Protein AF-D0TV16-F1 (afdb_monomer_lite)

Structure (mmCIF, N/CA/C/O backbone):
data_AF-D0TV16-F1
#
_entry.id   AF-D0TV16-F1
#
loop_
_atom_site.group_PDB
_atom_site.id
_atom_site.type_symbol
_atom_site.label_atom_id
_atom_site.label_alt_id
_atom_site.label_comp_id
_atom_site.label_asym_id
_atom_site.label_entity_id
_atom_site.label_seq_id
_atom_site.pdbx_PDB_ins_code
_atom_site.Cartn_x
_atom_site.Cartn_y
_atom_site.Cartn_z
_atom_site.occupancy
_atom_site.B_iso_or_equiv
_atom_site.auth_seq_id
_atom_site.auth_comp_id
_atom_site.auth_asym_id
_atom_site.auth_atom_id
_atom_site.pdbx_PDB_model_num
ATOM 1 N N . MET A 1 1 ? 29.349 -8.912 -58.278 1.00 34.31 1 MET A N 1
ATOM 2 C CA . MET A 1 1 ? 28.808 -7.618 -58.735 1.00 34.31 1 MET A CA 1
ATOM 3 C C . MET A 1 1 ? 27.395 -7.495 -58.183 1.00 34.31 1 MET A C 1
ATOM 5 O O . MET A 1 1 ? 26.561 -8.315 -58.531 1.00 34.31 1 MET A O 1
ATOM 9 N N . THR A 1 2 ? 27.230 -6.538 -57.261 1.00 34.34 2 THR A N 1
ATOM 10 C CA . THR A 1 2 ? 26.012 -5.777 -56.889 1.00 34.34 2 THR A CA 1
ATOM 11 C C . THR A 1 2 ? 24.733 -6.489 -56.426 1.00 34.34 2 THR A C 1
ATOM 13 O O . THR A 1 2 ? 23.846 -6.799 -57.213 1.00 34.34 2 THR A O 1
ATOM 16 N N . ASP A 1 3 ? 24.661 -6.654 -55.103 1.00 31.16 3 ASP A N 1
ATOM 17 C CA . ASP A 1 3 ? 23.696 -6.049 -54.159 1.00 31.16 3 ASP A CA 1
ATOM 18 C C . ASP A 1 3 ? 22.623 -5.074 -54.698 1.00 31.16 3 ASP A C 1
ATOM 20 O O . ASP A 1 3 ? 22.944 -4.153 -55.451 1.00 31.16 3 ASP A O 1
ATOM 24 N N . ALA A 1 4 ? 21.396 -5.189 -54.168 1.00 33.75 4 ALA A N 1
ATOM 25 C CA . ALA A 1 4 ? 20.472 -4.068 -53.949 1.00 33.75 4 ALA A CA 1
ATOM 26 C C . ALA A 1 4 ? 19.387 -4.441 -52.916 1.00 33.75 4 ALA A C 1
ATOM 28 O O . ALA A 1 4 ? 18.310 -4.941 -53.238 1.00 33.75 4 ALA A O 1
ATOM 29 N N . SER A 1 5 ? 19.702 -4.157 -51.652 1.00 31.64 5 SER A N 1
ATOM 30 C CA . SER A 1 5 ? 18.755 -4.003 -50.546 1.00 31.64 5 SER A CA 1
ATOM 31 C C . SER A 1 5 ? 17.723 -2.904 -50.829 1.00 31.64 5 SER A C 1
ATOM 33 O O . SER A 1 5 ? 18.093 -1.795 -51.205 1.00 31.64 5 SER A O 1
ATOM 35 N N . PHE A 1 6 ? 16.451 -3.152 -50.514 1.00 28.55 6 PHE A N 1
ATOM 36 C CA . PHE A 1 6 ? 15.485 -2.090 -50.218 1.00 28.55 6 PHE A CA 1
ATOM 37 C C . PHE A 1 6 ? 15.193 -2.091 -48.714 1.00 28.55 6 PHE A C 1
ATOM 39 O O . PHE A 1 6 ? 14.284 -2.762 -48.232 1.00 28.55 6 PHE A O 1
ATOM 46 N N . MET A 1 7 ? 15.990 -1.325 -47.964 1.00 30.61 7 MET A N 1
ATOM 47 C CA . MET A 1 7 ? 15.613 -0.858 -46.632 1.00 30.61 7 MET A CA 1
ATOM 48 C C . MET A 1 7 ? 14.724 0.377 -46.785 1.00 30.61 7 MET A C 1
ATOM 50 O O . MET A 1 7 ? 15.168 1.424 -47.252 1.00 30.61 7 MET A O 1
ATOM 54 N N . VAL A 1 8 ? 13.466 0.264 -46.368 1.00 32.03 8 VAL A N 1
ATOM 55 C CA . VAL A 1 8 ? 12.580 1.417 -46.187 1.00 32.03 8 VAL A CA 1
ATOM 56 C C . VAL A 1 8 ? 12.817 1.975 -44.785 1.00 32.03 8 VAL A C 1
ATOM 58 O O . VAL A 1 8 ? 12.410 1.386 -43.789 1.00 32.03 8 VAL A O 1
ATOM 61 N N . LEU A 1 9 ? 13.500 3.117 -44.723 1.00 28.77 9 LEU A N 1
ATOM 62 C CA . LEU A 1 9 ? 13.628 3.975 -43.544 1.00 28.77 9 LEU A CA 1
ATOM 63 C C . LEU A 1 9 ? 12.322 4.752 -43.301 1.00 28.77 9 LEU A C 1
ATOM 65 O O . LEU A 1 9 ? 11.910 5.513 -44.182 1.00 28.77 9 LEU A O 1
ATOM 69 N N . PRO A 1 10 ? 11.724 4.711 -42.097 1.00 32.34 10 PRO A N 1
ATOM 70 C CA . PRO A 1 10 ? 10.779 5.737 -41.688 1.00 32.34 10 PRO A CA 1
ATOM 71 C C . PRO A 1 10 ? 11.519 6.935 -41.086 1.00 32.34 10 PRO A C 1
ATOM 73 O O . PRO A 1 10 ? 12.144 6.885 -40.028 1.00 32.34 10 PRO A O 1
ATOM 76 N N . ARG A 1 11 ? 11.408 8.033 -41.824 1.00 26.25 11 ARG A N 1
ATOM 77 C CA . ARG A 1 11 ? 11.758 9.421 -41.517 1.00 26.25 11 ARG A CA 1
ATOM 78 C C . ARG A 1 11 ? 11.384 9.818 -40.074 1.00 26.25 11 ARG A C 1
ATOM 80 O O . ARG A 1 11 ? 10.209 9.873 -39.723 1.00 26.25 11 ARG A O 1
ATOM 87 N N . LEU A 1 12 ? 12.379 10.184 -39.266 1.00 29.03 12 LEU A N 1
ATOM 88 C CA . LEU A 1 12 ? 12.192 10.818 -37.956 1.00 29.03 12 LEU A CA 1
ATOM 89 C C . LEU A 1 12 ? 11.675 12.257 -38.127 1.00 29.03 12 LEU A C 1
ATOM 91 O O . LEU A 1 12 ? 12.443 13.180 -38.402 1.00 29.03 12 LEU A O 1
ATOM 95 N N . SER A 1 13 ? 10.375 12.478 -37.931 1.00 30.97 13 SER A N 1
ATOM 96 C CA . SER A 1 13 ? 9.808 13.821 -37.775 1.00 30.97 13 SER A CA 1
ATOM 97 C C . SER A 1 13 ? 9.712 14.204 -36.295 1.00 30.97 13 SER A C 1
ATOM 99 O O . SER A 1 13 ? 8.759 13.869 -35.598 1.00 30.97 13 SER A O 1
ATOM 101 N N . ARG A 1 14 ? 10.749 14.915 -35.842 1.00 32.41 14 ARG A N 1
ATOM 102 C CA . ARG A 1 14 ? 10.714 16.126 -35.002 1.00 32.41 14 ARG A CA 1
ATOM 103 C C . ARG A 1 14 ? 9.484 16.295 -34.086 1.00 32.41 14 ARG A C 1
ATOM 105 O O . ARG A 1 14 ? 8.512 16.936 -34.467 1.00 32.41 14 ARG A O 1
ATOM 112 N N . TRP A 1 15 ? 9.625 15.899 -32.821 1.00 26.75 15 TRP A N 1
ATOM 113 C CA . TRP A 1 15 ? 8.851 16.465 -31.712 1.00 26.75 15 TRP A CA 1
ATOM 114 C C . TRP A 1 15 ? 9.775 17.312 -30.833 1.00 26.75 15 TRP A C 1
ATOM 116 O O . TRP A 1 15 ? 10.464 16.811 -29.952 1.00 26.75 15 TRP A O 1
ATOM 126 N N . ARG A 1 16 ? 9.798 18.626 -31.088 1.00 30.69 16 ARG A N 1
ATOM 127 C CA . ARG A 1 16 ? 10.180 19.612 -30.069 1.00 30.69 16 ARG A CA 1
ATOM 128 C C . ARG A 1 16 ? 8.928 19.879 -29.239 1.00 30.69 16 ARG A C 1
ATOM 130 O O . ARG A 1 16 ? 7.998 20.510 -29.731 1.00 30.69 16 ARG A O 1
ATOM 137 N N . ARG A 1 17 ? 8.918 19.442 -27.985 1.00 31.20 17 ARG A N 1
ATOM 138 C CA . ARG A 1 17 ? 8.161 20.114 -26.927 1.00 31.20 17 ARG A CA 1
ATOM 139 C C . ARG A 1 17 ? 9.117 20.306 -25.761 1.00 31.20 17 ARG A C 1
ATOM 141 O O . ARG A 1 17 ? 9.593 19.341 -25.178 1.00 31.20 17 ARG A O 1
ATOM 148 N N . SER A 1 18 ? 9.461 21.564 -25.513 1.00 29.92 18 SER A N 1
ATOM 149 C CA . SER A 1 18 ? 10.131 21.986 -24.289 1.00 29.92 18 SER A CA 1
ATOM 150 C C . SER A 1 18 ? 9.208 21.672 -23.111 1.00 29.92 18 SER A C 1
ATOM 152 O O . SER A 1 18 ? 8.040 22.053 -23.146 1.00 29.92 18 SER A O 1
ATOM 154 N N . PHE A 1 19 ? 9.718 20.988 -22.089 1.00 29.12 19 PHE A N 1
ATOM 155 C CA . PHE A 1 19 ? 9.008 20.760 -20.832 1.00 29.12 19 PHE A CA 1
ATOM 156 C C . PHE A 1 19 ? 9.550 21.722 -19.768 1.00 29.12 19 PHE A C 1
ATOM 158 O O . PHE A 1 19 ? 10.749 21.676 -19.486 1.00 29.12 19 PHE A O 1
ATOM 165 N N . PRO A 1 20 ? 8.715 22.578 -19.156 1.00 34.22 20 PRO A N 1
ATOM 166 C CA . PRO A 1 20 ? 8.990 23.103 -17.832 1.00 34.22 20 PRO A CA 1
ATOM 167 C C . PRO A 1 20 ? 8.660 22.019 -16.791 1.00 34.22 20 PRO A C 1
ATOM 169 O O . PRO A 1 20 ? 7.710 21.259 -16.947 1.00 34.22 20 PRO A O 1
ATOM 172 N N . THR A 1 21 ? 9.493 21.951 -15.756 1.00 42.78 21 THR A N 1
ATOM 173 C CA . THR A 1 21 ? 9.397 21.153 -14.521 1.00 42.78 21 THR A CA 1
ATOM 174 C C . THR A 1 21 ? 8.017 20.578 -14.161 1.00 42.78 21 THR A C 1
ATOM 176 O O . THR A 1 21 ? 7.072 21.334 -13.947 1.00 42.78 21 THR A O 1
ATOM 179 N N . GLY A 1 22 ? 7.948 19.259 -13.934 1.00 32.41 22 GLY A N 1
ATOM 180 C CA . GLY A 1 22 ? 6.876 18.631 -13.153 1.00 32.41 22 GLY A CA 1
ATOM 181 C C . GLY A 1 22 ? 6.291 17.352 -13.758 1.00 32.41 22 GLY A C 1
ATOM 182 O O . GLY A 1 22 ? 5.790 17.370 -14.873 1.00 32.41 22 GLY A O 1
ATOM 183 N N . TRP A 1 23 ? 6.308 16.275 -12.963 1.00 29.77 23 TRP A N 1
ATOM 184 C CA . TRP A 1 23 ? 5.442 15.088 -13.054 1.00 29.77 23 TRP A CA 1
ATOM 185 C C . TRP A 1 23 ? 5.451 14.332 -14.396 1.00 29.77 23 TRP A C 1
ATOM 187 O O . TRP A 1 23 ? 4.649 14.581 -15.293 1.00 29.77 23 TRP A O 1
ATOM 197 N N . PHE A 1 24 ? 6.313 13.317 -14.505 1.00 25.97 24 PHE A N 1
ATOM 198 C CA . PHE A 1 24 ? 6.232 12.348 -15.599 1.00 25.97 24 PHE A CA 1
ATOM 199 C C . PHE A 1 24 ? 5.093 11.349 -15.352 1.00 25.97 24 PHE A C 1
ATOM 201 O O . PHE A 1 24 ? 5.202 10.443 -14.529 1.00 25.97 24 PHE A O 1
ATOM 208 N N . PHE A 1 25 ? 4.002 11.511 -16.100 1.00 26.77 25 PHE A N 1
ATOM 209 C CA . PHE A 1 25 ? 2.975 10.491 -16.290 1.00 26.77 25 PHE A CA 1
ATOM 210 C C . PHE A 1 25 ? 3.444 9.477 -17.342 1.00 26.77 25 PHE A C 1
ATOM 212 O O . PHE A 1 25 ? 3.656 9.838 -18.500 1.00 26.77 25 PHE A O 1
ATOM 219 N N . PHE A 1 26 ? 3.518 8.194 -16.987 1.00 26.67 26 PHE A N 1
ATOM 220 C CA . PHE A 1 26 ? 3.417 7.122 -17.978 1.00 26.67 26 PHE A CA 1
ATOM 221 C C . PHE A 1 26 ? 1.933 6.909 -18.294 1.00 26.67 26 PHE A C 1
ATOM 223 O O . PHE A 1 26 ? 1.209 6.283 -17.525 1.00 26.67 26 PHE A O 1
ATOM 230 N N . SER A 1 27 ? 1.467 7.439 -19.427 1.00 26.39 27 SER A N 1
ATOM 231 C CA . SER A 1 27 ? 0.199 7.017 -20.026 1.00 26.39 27 SER A CA 1
ATOM 232 C C . SER A 1 27 ? 0.514 6.066 -21.178 1.00 26.39 27 SER A C 1
ATOM 234 O O . SER A 1 27 ? 0.856 6.494 -22.279 1.00 26.39 27 SER A O 1
ATOM 236 N N . MET A 1 28 ? 0.451 4.761 -20.912 1.00 24.98 28 MET A N 1
ATOM 237 C CA . MET A 1 28 ? 0.385 3.748 -21.964 1.00 24.98 28 MET A CA 1
ATOM 238 C C . MET A 1 28 ? -1.090 3.572 -22.327 1.00 24.98 28 MET A C 1
ATOM 240 O O . MET A 1 28 ? -1.881 3.058 -21.539 1.00 24.98 28 MET A O 1
ATOM 244 N N . SER A 1 29 ? -1.474 4.045 -23.511 1.00 29.42 29 SER A N 1
ATOM 245 C CA . SER A 1 29 ? -2.805 3.808 -24.063 1.00 29.42 29 SER A CA 1
ATOM 246 C C . SER A 1 29 ? -2.867 2.369 -24.582 1.00 29.42 29 SER A C 1
ATOM 248 O O . SER A 1 29 ? -2.277 2.054 -25.612 1.00 29.42 29 SER A O 1
ATOM 250 N N . ALA A 1 30 ? -3.566 1.492 -23.863 1.00 29.02 30 ALA A N 1
ATOM 251 C CA . ALA A 1 30 ? -3.927 0.159 -24.332 1.00 29.02 30 ALA A CA 1
ATOM 252 C C . ALA A 1 30 ? -5.427 -0.053 -24.094 1.00 29.02 30 ALA A C 1
ATOM 254 O O . ALA A 1 30 ? -5.891 -0.135 -22.958 1.00 29.02 30 ALA A O 1
ATOM 255 N N . ARG A 1 31 ? -6.198 -0.097 -25.186 1.00 27.89 31 ARG A N 1
ATOM 256 C CA . ARG A 1 31 ? -7.609 -0.503 -25.167 1.00 27.89 31 ARG A CA 1
ATOM 257 C C . ARG A 1 31 ? -7.670 -1.974 -24.754 1.00 27.89 31 ARG A C 1
ATOM 259 O O . ARG A 1 31 ? -7.061 -2.798 -25.426 1.00 27.89 31 ARG A O 1
ATOM 266 N N . GLY A 1 32 ? -8.421 -2.280 -23.696 1.00 31.34 32 GLY A N 1
ATOM 267 C CA . GLY A 1 32 ? -8.822 -3.655 -23.370 1.00 31.34 32 GLY A CA 1
ATOM 268 C C . GLY A 1 32 ? -8.334 -4.240 -22.041 1.00 31.34 32 GLY A C 1
ATOM 269 O O . GLY A 1 32 ? -8.146 -5.448 -21.983 1.00 31.34 32 GLY A O 1
ATOM 270 N N . TYR A 1 33 ? -8.151 -3.445 -20.980 1.00 33.28 33 TYR A N 1
ATOM 271 C CA . TYR A 1 33 ? -7.817 -3.981 -19.653 1.00 33.28 33 TYR A CA 1
ATOM 272 C C . TYR A 1 33 ? -8.972 -3.846 -18.657 1.00 33.28 33 TYR A C 1
ATOM 274 O O . TYR A 1 33 ? -9.505 -2.758 -18.445 1.00 33.28 33 TYR A O 1
ATOM 282 N N . SER A 1 34 ? -9.314 -4.978 -18.032 1.00 35.47 34 SER A N 1
ATOM 283 C CA . SER A 1 34 ? -10.072 -5.038 -16.784 1.00 35.47 34 SER A CA 1
ATOM 284 C C . SER A 1 34 ? -9.348 -4.194 -15.732 1.00 35.47 34 SER A C 1
ATOM 286 O O . SER A 1 34 ? -8.135 -4.304 -15.545 1.00 35.47 34 SER A O 1
ATOM 288 N N . SER A 1 35 ? -10.086 -3.280 -15.120 1.00 32.44 35 SER A N 1
ATOM 289 C CA . SER A 1 35 ? -9.608 -2.150 -14.331 1.00 32.44 35 SER A CA 1
ATOM 290 C C . SER A 1 35 ? -9.061 -2.551 -12.955 1.00 32.44 35 SER A C 1
ATOM 292 O O . SER A 1 35 ? -9.680 -2.257 -11.942 1.00 32.44 35 SER A O 1
ATOM 294 N N . ASP A 1 36 ? -7.873 -3.154 -12.910 1.00 41.66 36 ASP A N 1
ATOM 295 C CA . ASP A 1 36 ? -7.121 -3.424 -11.672 1.00 41.66 36 ASP A CA 1
ATOM 296 C C . ASP A 1 36 ? -5.866 -2.528 -11.585 1.00 41.66 36 ASP A C 1
ATOM 298 O O . ASP A 1 36 ? -4.736 -2.966 -11.344 1.00 41.66 36 ASP A O 1
ATOM 302 N N . HIS A 1 37 ? -6.069 -1.223 -11.791 1.00 36.59 37 HIS A N 1
ATOM 303 C CA . HIS A 1 37 ? -5.067 -0.195 -11.504 1.00 36.59 37 HIS A CA 1
ATOM 304 C C . HIS A 1 37 ? -4.697 -0.188 -10.001 1.00 36.59 37 HIS A C 1
ATOM 306 O O . HIS A 1 37 ? -5.492 -0.626 -9.172 1.00 36.59 37 HIS A O 1
ATOM 312 N N . PRO A 1 38 ? -3.549 0.391 -9.593 1.00 36.84 38 PRO A N 1
ATOM 313 C CA . PRO A 1 38 ? -3.301 0.761 -8.188 1.00 36.84 38 PRO A CA 1
ATOM 314 C C . PRO A 1 38 ? -4.430 1.642 -7.619 1.00 36.84 38 PRO A C 1
ATOM 316 O O . PRO A 1 38 ? -4.753 1.592 -6.436 1.00 36.84 38 PRO A O 1
ATOM 319 N N . TRP A 1 39 ? -5.097 2.381 -8.510 1.00 37.97 39 TRP A N 1
ATOM 320 C CA . TRP A 1 39 ? -6.325 3.122 -8.252 1.00 37.97 39 TRP A CA 1
ATOM 321 C C . TRP A 1 39 ? -7.550 2.253 -7.944 1.00 37.97 39 TRP A C 1
ATOM 323 O O . TRP A 1 39 ? -8.517 2.805 -7.462 1.00 37.97 39 TRP A O 1
ATOM 333 N N . GLY A 1 40 ? -7.543 0.936 -8.165 1.00 38.28 40 GLY A N 1
ATOM 334 C CA . GLY A 1 40 ? -8.652 0.039 -7.802 1.00 38.28 40 GLY A CA 1
ATOM 335 C C . GLY A 1 40 ? -8.879 -0.056 -6.289 1.00 38.28 40 GLY A C 1
ATOM 336 O O . GLY A 1 40 ? -10.007 -0.227 -5.834 1.00 38.28 40 GLY A O 1
ATOM 337 N N . ILE A 1 41 ? -7.811 0.130 -5.503 1.00 41.34 41 ILE A N 1
ATOM 338 C CA . ILE A 1 41 ? -7.913 0.326 -4.053 1.00 41.34 41 ILE A CA 1
ATOM 339 C C . ILE A 1 41 ? -8.575 1.693 -3.806 1.00 41.34 41 ILE A C 1
ATOM 341 O O . ILE A 1 41 ? -9.610 1.772 -3.157 1.00 41.34 41 ILE A O 1
ATOM 345 N N . SER A 1 42 ? -8.064 2.761 -4.428 1.00 35.12 42 SER A N 1
ATOM 346 C CA . SER A 1 42 ? -8.595 4.130 -4.302 1.00 35.12 42 SER A CA 1
ATOM 347 C C . SER A 1 42 ? -10.070 4.292 -4.729 1.00 35.12 42 SER A C 1
ATOM 349 O O . SER A 1 42 ? -10.831 4.952 -4.024 1.00 35.12 42 SER A O 1
ATOM 351 N N . THR A 1 43 ? -10.520 3.660 -5.818 1.00 34.25 43 THR A N 1
ATOM 352 C CA . THR A 1 43 ? -11.898 3.773 -6.324 1.00 34.25 43 THR A CA 1
ATOM 353 C C . THR A 1 43 ? -12.904 3.006 -5.473 1.00 34.25 43 THR A C 1
ATOM 355 O O . THR A 1 43 ? -14.042 3.456 -5.343 1.00 34.25 43 THR A O 1
ATOM 358 N N . ARG A 1 44 ? -12.503 1.899 -4.828 1.00 35.34 44 ARG A N 1
ATOM 359 C CA . ARG A 1 44 ? -13.358 1.205 -3.851 1.00 35.34 44 ARG A CA 1
ATOM 360 C C . ARG A 1 44 ? -13.580 2.056 -2.597 1.00 35.34 44 ARG A C 1
ATOM 362 O O . ARG A 1 44 ? -14.702 2.122 -2.100 1.00 35.34 44 ARG A O 1
ATOM 369 N N . TRP A 1 45 ? -12.552 2.769 -2.141 1.00 35.47 45 TRP A N 1
ATOM 370 C CA . TRP A 1 45 ? -12.652 3.653 -0.976 1.00 35.47 45 TRP A CA 1
ATOM 371 C C . TRP A 1 45 ? -13.374 4.979 -1.276 1.00 35.47 45 TRP A C 1
ATOM 373 O O . TRP A 1 45 ? -14.078 5.480 -0.407 1.00 35.47 45 TRP A O 1
ATOM 383 N N . GLN A 1 46 ? -13.343 5.506 -2.509 1.00 33.00 46 GLN A N 1
ATOM 384 C CA . GLN A 1 46 ? -14.186 6.661 -2.883 1.00 33.00 46 GLN A CA 1
ATOM 385 C C . GLN A 1 46 ? -15.698 6.368 -2.793 1.00 33.00 46 GLN A C 1
ATOM 387 O O . GLN A 1 46 ? -16.484 7.270 -2.489 1.00 33.00 46 GLN A O 1
ATOM 392 N N . LEU A 1 47 ? -16.116 5.116 -3.017 1.00 30.98 47 LEU A N 1
ATOM 393 C CA . LEU A 1 47 ? -17.525 4.717 -2.925 1.00 30.98 47 LEU A CA 1
ATOM 394 C C . LEU A 1 47 ? -17.996 4.509 -1.477 1.00 30.98 47 LEU A C 1
ATOM 396 O O . LEU A 1 47 ? -19.162 4.762 -1.187 1.00 30.98 47 LEU A O 1
ATOM 400 N N . SER A 1 48 ? -17.105 4.125 -0.555 1.00 34.38 48 SER A N 1
ATOM 401 C CA . SER A 1 48 ? -17.462 3.938 0.861 1.00 34.38 48 SER A CA 1
ATOM 402 C C . SER A 1 48 ? -17.551 5.252 1.649 1.00 34.38 48 SER A C 1
ATOM 404 O O . SER A 1 48 ? -18.264 5.317 2.646 1.00 34.38 48 SER A O 1
ATOM 406 N N . VAL A 1 49 ? -16.863 6.311 1.208 1.00 33.50 49 VAL A N 1
ATOM 407 C CA . VAL A 1 49 ? -16.807 7.607 1.920 1.00 33.50 49 VAL A CA 1
ATOM 408 C C . VAL A 1 49 ? -17.906 8.581 1.451 1.00 33.50 49 VAL A C 1
ATOM 410 O O . VAL A 1 49 ? -18.105 9.638 2.043 1.00 33.50 49 VAL A O 1
ATOM 413 N N . SER A 1 50 ? -18.686 8.226 0.422 1.00 28.78 50 SER A N 1
ATOM 414 C CA . SER A 1 50 ? -19.735 9.106 -0.127 1.00 28.78 50 SER A CA 1
ATOM 415 C C . SER A 1 50 ? -21.091 9.031 0.594 1.00 28.78 50 SER A C 1
ATOM 417 O O . SER A 1 50 ? -22.054 9.638 0.129 1.00 28.78 50 SER A O 1
ATOM 419 N N . SER A 1 51 ? -21.204 8.340 1.733 1.00 36.88 51 SER A N 1
ATOM 420 C CA . SER A 1 51 ? -22.463 8.283 2.486 1.00 36.88 51 SER A CA 1
ATOM 421 C C . SER A 1 51 ? -22.345 8.933 3.867 1.00 36.88 51 SER A C 1
ATOM 423 O O . SER A 1 51 ? -21.631 8.459 4.744 1.00 36.88 51 SER A O 1
ATOM 425 N N . THR A 1 52 ? -23.131 10.001 4.041 1.00 34.00 52 THR A N 1
ATOM 426 C CA . THR A 1 52 ? -23.450 10.770 5.262 1.00 34.00 52 THR A CA 1
ATOM 427 C C . THR A 1 52 ? -22.458 11.848 5.724 1.00 34.00 52 THR A C 1
ATOM 429 O O . THR A 1 52 ? -21.668 11.715 6.660 1.00 34.00 52 THR A O 1
ATOM 432 N N . PHE A 1 53 ? -22.634 13.029 5.123 1.00 33.03 53 PHE A N 1
ATOM 433 C CA . PHE A 1 53 ? -22.390 14.303 5.789 1.00 33.03 53 PHE A CA 1
ATOM 434 C C . PHE A 1 53 ? -23.431 14.476 6.908 1.00 33.03 53 PHE A C 1
ATOM 436 O O . PHE A 1 53 ? -24.632 14.543 6.656 1.00 33.03 53 PHE A O 1
ATOM 443 N N . SER A 1 54 ? -22.983 14.519 8.157 1.00 34.78 54 SER A N 1
ATOM 444 C CA . SER A 1 54 ? -23.755 15.031 9.289 1.00 34.78 54 SER A CA 1
ATOM 445 C C . SER A 1 54 ? -22.773 15.603 10.299 1.00 34.78 54 SER A C 1
ATOM 447 O O . SER A 1 54 ? -21.864 14.916 10.770 1.00 34.78 54 SER A O 1
ATOM 449 N N . ILE A 1 55 ? -22.934 16.902 10.544 1.00 46.19 55 ILE A N 1
ATOM 450 C CA . ILE A 1 55 ? -22.257 17.664 11.584 1.00 46.19 55 ILE A CA 1
ATOM 451 C C . ILE A 1 55 ? -23.032 17.403 12.874 1.00 46.19 55 ILE A C 1
ATOM 453 O O . ILE A 1 55 ? -24.180 17.816 13.008 1.00 46.19 55 ILE A O 1
ATOM 457 N N . SER A 1 56 ? -22.399 16.724 13.821 1.00 38.38 56 SER A N 1
ATOM 458 C CA . SER A 1 56 ? -22.761 16.779 15.232 1.00 38.38 56 SER A CA 1
ATOM 459 C C . SER A 1 56 ? -21.457 16.698 16.009 1.00 38.38 56 SER A C 1
ATOM 461 O O . SER A 1 56 ? -20.768 15.681 15.987 1.00 38.38 56 SER A O 1
ATOM 463 N N . GLY A 1 57 ? -21.060 17.829 16.588 1.00 45.47 57 GLY A N 1
ATOM 464 C CA . GLY A 1 57 ? -19.966 17.867 17.541 1.00 45.47 57 GLY A CA 1
ATOM 465 C C . GLY A 1 57 ? -20.428 17.270 18.864 1.00 45.47 57 GLY A C 1
ATOM 466 O O . GLY A 1 57 ? -21.477 17.661 19.369 1.00 45.47 57 GLY A O 1
ATOM 467 N N . ASN A 1 58 ? -19.651 16.332 19.404 1.00 40.59 58 ASN A N 1
ATOM 468 C CA . ASN A 1 58 ? -19.125 16.396 20.769 1.00 40.59 58 ASN A CA 1
ATOM 469 C C . ASN A 1 58 ? -18.239 15.179 21.097 1.00 40.59 58 ASN A C 1
ATOM 471 O O . ASN A 1 58 ? -18.542 14.051 20.730 1.00 40.59 58 ASN A O 1
ATOM 475 N N . SER A 1 59 ? -17.166 15.489 21.834 1.00 40.09 59 SER A N 1
ATOM 476 C CA . SER A 1 59 ? -16.187 14.645 22.540 1.00 40.09 59 SER A CA 1
ATOM 477 C C . SER A 1 59 ? -15.255 13.745 21.718 1.00 40.09 59 SER A C 1
ATOM 479 O O . SER A 1 59 ? -15.444 12.536 21.627 1.00 40.09 59 SER A O 1
ATOM 481 N N . MET A 1 60 ? -14.147 14.320 21.253 1.00 45.66 60 MET A N 1
ATOM 482 C CA . MET A 1 60 ? -12.921 13.572 20.965 1.00 45.66 60 MET A CA 1
ATOM 483 C C . MET A 1 60 ? -11.831 14.083 21.920 1.00 45.66 60 MET A C 1
ATOM 485 O O . MET A 1 60 ? -10.943 14.825 21.527 1.00 45.66 60 MET A O 1
ATOM 489 N N . GLU A 1 61 ? -11.966 13.769 23.213 1.00 46.06 61 GLU A N 1
ATOM 490 C CA . GLU A 1 61 ? -11.001 14.147 24.267 1.00 46.06 61 GLU A CA 1
ATOM 491 C C . GLU A 1 61 ? -10.601 12.952 25.154 1.00 46.06 61 GLU A C 1
ATOM 493 O O . GLU A 1 61 ? -10.395 13.068 26.359 1.00 46.06 61 GLU A O 1
ATOM 498 N N . GLN A 1 62 ? -10.440 11.779 24.546 1.00 44.81 62 GLN A N 1
ATOM 499 C CA . GLN A 1 62 ? -9.485 10.790 25.039 1.00 44.81 62 GLN A CA 1
ATOM 500 C C . GLN A 1 62 ? -8.578 10.446 23.864 1.00 44.81 62 GLN A C 1
ATOM 502 O O . GLN A 1 62 ? -9.008 9.787 22.921 1.00 44.81 62 GLN A O 1
ATOM 507 N N . GLY A 1 63 ? -7.354 10.983 23.885 1.00 55.25 63 GLY A N 1
ATOM 508 C CA . GLY A 1 63 ? -6.318 10.651 22.912 1.00 55.25 63 GLY A CA 1
ATOM 509 C C . GLY A 1 63 ? -6.134 9.142 22.911 1.00 55.25 63 GLY A C 1
ATOM 510 O O . GLY A 1 63 ? -5.751 8.549 23.922 1.00 55.25 63 GLY A O 1
ATOM 511 N N . ASN A 1 64 ? -6.524 8.517 21.810 1.00 78.06 64 ASN A N 1
ATOM 512 C CA . ASN A 1 64 ? -6.496 7.080 21.683 1.00 78.06 64 ASN A CA 1
ATOM 513 C C . ASN A 1 64 ? -5.069 6.681 21.329 1.00 78.06 64 ASN A C 1
ATOM 515 O O . ASN A 1 64 ? -4.727 6.562 20.156 1.00 78.06 64 ASN A O 1
ATOM 519 N N . TRP A 1 65 ? -4.237 6.557 22.363 1.00 86.69 65 TRP A N 1
ATOM 520 C CA . TRP A 1 65 ? -2.796 6.354 22.238 1.00 86.69 65 TRP A CA 1
ATOM 521 C C . TRP A 1 65 ? -2.441 5.192 21.295 1.00 86.69 65 TRP A C 1
ATOM 523 O O . TRP A 1 65 ? -1.427 5.272 20.614 1.00 86.69 65 TRP A O 1
ATOM 533 N N . ASN A 1 66 ? -3.284 4.156 21.178 1.00 90.06 66 ASN A N 1
ATOM 534 C CA . ASN A 1 66 ? -3.081 3.060 20.228 1.00 90.06 66 ASN A CA 1
ATOM 535 C C . ASN A 1 66 ? -3.109 3.544 18.776 1.00 90.06 66 ASN A C 1
ATOM 537 O O . ASN A 1 66 ? -2.333 3.078 17.948 1.00 90.06 66 ASN A O 1
ATOM 541 N N . VAL A 1 67 ? -4.046 4.438 18.449 1.00 91.62 67 VAL A N 1
ATOM 542 C CA . VAL A 1 67 ? -4.178 5.002 17.103 1.00 91.62 67 VAL A CA 1
ATOM 543 C C . VAL A 1 67 ? -2.983 5.899 16.824 1.00 91.62 67 VAL A C 1
ATOM 545 O O . VAL A 1 67 ? -2.395 5.785 15.755 1.00 91.62 67 VAL A O 1
ATOM 548 N N . ASP A 1 68 ? -2.576 6.719 17.793 1.00 92.06 68 ASP A N 1
ATOM 549 C CA . ASP A 1 68 ? -1.388 7.567 17.660 1.00 92.06 68 ASP A CA 1
ATOM 550 C C . ASP A 1 68 ? -0.112 6.729 17.462 1.00 92.06 68 ASP A C 1
ATOM 552 O O . ASP A 1 68 ? 0.690 7.022 16.575 1.00 92.06 68 ASP A O 1
ATOM 556 N N . GLU A 1 69 ? 0.045 5.640 18.219 1.00 93.12 69 GLU A N 1
ATOM 557 C CA . GLU A 1 69 ? 1.158 4.694 18.090 1.00 93.12 69 GLU A CA 1
ATOM 558 C C . GLU A 1 69 ? 1.133 3.993 16.724 1.00 93.12 69 GLU A C 1
ATOM 560 O O . GLU A 1 69 ? 2.133 3.968 16.006 1.00 93.12 69 GLU A O 1
ATOM 565 N N . MET A 1 70 ? -0.023 3.475 16.300 1.00 95.31 70 MET A N 1
ATOM 566 C CA . MET A 1 70 ? -0.180 2.851 14.984 1.00 95.31 70 MET A CA 1
ATOM 567 C C . MET A 1 70 ? 0.176 3.833 13.859 1.00 95.31 70 MET A C 1
ATOM 569 O O . MET A 1 70 ? 0.893 3.475 12.921 1.00 95.31 70 MET A O 1
ATOM 573 N N . LEU A 1 71 ? -0.302 5.077 13.954 1.00 95.75 71 LEU A N 1
ATOM 574 C CA . LEU A 1 71 ? -0.005 6.136 12.996 1.00 95.75 71 LEU A CA 1
ATOM 575 C C . LEU A 1 71 ? 1.483 6.489 12.983 1.00 95.75 71 LEU A C 1
ATOM 577 O O . LEU A 1 71 ? 2.042 6.675 11.903 1.00 95.75 71 LEU A O 1
ATOM 581 N N . HIS A 1 72 ? 2.145 6.507 14.142 1.00 95.62 72 HIS A N 1
ATOM 582 C CA . HIS A 1 72 ? 3.590 6.700 14.230 1.00 95.62 72 HIS A CA 1
ATOM 583 C C . HIS A 1 72 ? 4.357 5.621 13.450 1.00 95.62 72 HIS A C 1
ATOM 585 O O . HIS A 1 72 ? 5.212 5.940 12.616 1.00 95.62 72 HIS A O 1
ATOM 591 N N . TRP A 1 73 ? 4.017 4.344 13.650 1.00 97.19 73 TRP A N 1
ATOM 592 C CA . TRP A 1 73 ? 4.629 3.236 12.910 1.00 97.19 73 TRP A CA 1
ATOM 593 C C . TRP A 1 73 ? 4.328 3.289 11.410 1.00 97.19 73 TRP A C 1
ATOM 595 O O . TRP A 1 73 ? 5.218 3.051 10.585 1.00 97.19 73 TRP A O 1
ATOM 605 N N . LEU A 1 74 ? 3.097 3.641 11.040 1.00 97.75 74 LEU A N 1
ATOM 606 C CA . LEU A 1 74 ? 2.700 3.830 9.648 1.00 97.75 74 LEU A CA 1
ATOM 607 C C . LEU A 1 74 ? 3.517 4.948 8.983 1.00 97.75 74 LEU A C 1
ATOM 609 O O . LEU A 1 74 ? 4.062 4.752 7.894 1.00 97.75 74 LEU A O 1
ATOM 613 N N . ASP A 1 75 ? 3.681 6.082 9.662 1.00 98.00 75 ASP A N 1
ATOM 614 C CA . ASP A 1 75 ? 4.483 7.207 9.186 1.00 98.00 75 ASP A CA 1
ATOM 615 C C . ASP A 1 75 ? 5.967 6.821 9.064 1.00 98.00 75 ASP A C 1
ATOM 617 O O . ASP A 1 75 ? 6.627 7.185 8.086 1.00 98.00 75 ASP A O 1
ATOM 621 N N . MET A 1 76 ? 6.508 6.013 9.983 1.00 98.00 76 MET A N 1
ATOM 622 C CA . MET A 1 76 ? 7.862 5.460 9.848 1.00 98.00 76 MET A CA 1
ATOM 623 C C . MET A 1 76 ? 8.025 4.600 8.588 1.00 98.00 76 MET A C 1
ATOM 625 O O . MET A 1 76 ? 9.028 4.738 7.875 1.00 98.00 76 MET A O 1
ATOM 629 N N . LYS A 1 77 ? 7.051 3.733 8.284 1.00 97.75 77 LYS A N 1
ATOM 630 C CA . LYS A 1 77 ? 7.065 2.892 7.076 1.00 97.75 77 LYS A CA 1
ATOM 631 C C . LYS A 1 77 ? 6.979 3.750 5.809 1.00 97.75 77 LYS A C 1
ATOM 633 O O . LYS A 1 77 ? 7.798 3.570 4.908 1.00 97.75 77 LYS A O 1
ATOM 638 N N . ILE A 1 78 ? 6.088 4.747 5.771 1.00 98.12 78 ILE A N 1
ATOM 639 C CA . ILE A 1 78 ? 5.989 5.711 4.658 1.00 98.12 78 ILE A CA 1
ATOM 640 C C . ILE A 1 78 ? 7.324 6.428 4.442 1.00 98.12 78 ILE A C 1
ATOM 642 O O . ILE A 1 78 ? 7.840 6.463 3.325 1.00 98.12 78 ILE A O 1
ATOM 646 N N . ASN A 1 79 ? 7.913 6.965 5.510 1.00 98.19 79 ASN A N 1
ATOM 647 C CA . ASN A 1 79 ? 9.161 7.720 5.437 1.00 98.19 79 ASN A CA 1
ATOM 648 C C . ASN A 1 79 ? 10.337 6.866 4.949 1.00 98.19 79 ASN A C 1
ATOM 650 O O . ASN A 1 79 ? 11.190 7.358 4.200 1.00 98.19 79 ASN A O 1
ATOM 654 N N . ARG A 1 80 ? 10.383 5.588 5.344 1.00 97.75 80 ARG A N 1
ATOM 655 C CA . ARG A 1 80 ? 11.378 4.628 4.857 1.00 97.75 80 ARG A CA 1
ATOM 656 C C . ARG A 1 80 ? 11.256 4.424 3.349 1.00 97.75 80 ARG A C 1
ATOM 658 O O . ARG A 1 80 ? 12.263 4.552 2.651 1.00 97.75 80 ARG A O 1
ATOM 665 N N . GLU A 1 81 ? 10.053 4.139 2.855 1.00 98.12 81 GLU A N 1
ATOM 666 C CA . GLU A 1 81 ? 9.836 3.898 1.426 1.00 98.12 81 GLU A CA 1
ATOM 667 C C . GLU A 1 81 ? 10.050 5.166 0.597 1.00 98.12 81 GLU A C 1
ATOM 669 O O . GLU A 1 81 ? 10.718 5.122 -0.432 1.00 98.12 81 GLU A O 1
ATOM 674 N N . ASP A 1 82 ? 9.599 6.327 1.076 1.00 97.88 82 ASP A N 1
ATOM 675 C CA . ASP A 1 82 ? 9.814 7.607 0.398 1.00 97.88 82 ASP A CA 1
ATOM 676 C C . ASP A 1 82 ? 11.296 7.989 0.327 1.00 97.88 82 ASP A C 1
ATOM 678 O O . ASP A 1 82 ? 11.746 8.557 -0.673 1.00 97.88 82 ASP A O 1
ATOM 682 N N . ARG A 1 83 ? 12.086 7.664 1.359 1.00 98.06 83 ARG A N 1
ATOM 683 C CA . ARG A 1 83 ? 13.545 7.816 1.301 1.00 98.06 83 ARG A CA 1
ATOM 684 C C . ARG A 1 83 ? 14.145 6.904 0.233 1.00 98.06 83 ARG A C 1
ATOM 686 O O . ARG A 1 83 ? 14.914 7.396 -0.591 1.00 98.06 83 ARG A O 1
ATOM 693 N N . ASN A 1 84 ? 13.756 5.629 0.207 1.00 96.88 84 ASN A N 1
ATOM 694 C CA . ASN A 1 84 ? 14.254 4.676 -0.785 1.00 96.88 84 ASN A CA 1
ATOM 695 C C . ASN A 1 84 ? 13.896 5.117 -2.216 1.00 96.88 84 ASN A C 1
ATOM 697 O O . ASN A 1 84 ? 14.758 5.136 -3.090 1.00 96.88 84 ASN A O 1
ATOM 701 N N . ILE A 1 85 ? 12.660 5.582 -2.435 1.00 97.44 85 ILE A N 1
ATOM 702 C CA . ILE A 1 85 ? 12.207 6.146 -3.715 1.00 97.44 85 ILE A CA 1
ATOM 703 C C . ILE A 1 85 ? 13.095 7.316 -4.138 1.00 97.44 85 ILE A C 1
ATOM 705 O O . ILE A 1 85 ? 13.554 7.344 -5.279 1.00 97.44 85 ILE A O 1
ATOM 709 N N . ARG A 1 86 ? 13.362 8.283 -3.248 1.00 97.38 86 ARG A N 1
ATOM 710 C CA . ARG A 1 86 ? 14.206 9.447 -3.575 1.00 97.38 86 ARG A CA 1
ATOM 711 C C . ARG A 1 86 ? 15.632 9.038 -3.939 1.00 97.38 86 ARG A C 1
ATOM 713 O O . ARG A 1 86 ? 16.165 9.510 -4.942 1.00 97.38 86 ARG A O 1
ATOM 720 N N . GLU A 1 87 ? 16.241 8.164 -3.144 1.00 95.69 87 GLU A N 1
ATOM 721 C CA . GLU A 1 87 ? 17.614 7.693 -3.361 1.00 95.69 87 GLU A CA 1
ATOM 722 C C . GLU A 1 87 ? 17.744 6.904 -4.668 1.00 95.69 87 GLU A C 1
ATOM 724 O O . GLU A 1 87 ? 18.660 7.142 -5.456 1.00 95.69 87 GLU A O 1
ATOM 729 N N . GLN A 1 88 ? 16.803 6.002 -4.942 1.00 94.69 88 GLN A N 1
ATOM 730 C CA . GLN A 1 88 ? 16.801 5.207 -6.167 1.00 94.69 88 GLN A CA 1
ATOM 731 C C . GLN A 1 88 ? 16.455 6.036 -7.403 1.00 94.69 88 GLN A C 1
ATOM 733 O O . GLN A 1 88 ? 17.095 5.871 -8.438 1.00 94.69 88 GLN A O 1
ATOM 738 N N . SER A 1 89 ? 15.536 6.996 -7.290 1.00 94.75 89 SER A N 1
ATOM 739 C CA . SER A 1 89 ? 15.234 7.933 -8.381 1.00 94.75 89 SER A CA 1
ATOM 740 C C . SER A 1 89 ? 16.460 8.761 -8.767 1.00 94.75 89 SER A C 1
ATOM 742 O O . SER A 1 89 ? 16.681 9.027 -9.947 1.00 94.75 89 SER A O 1
ATOM 744 N N . LYS A 1 90 ? 17.302 9.135 -7.794 1.00 95.38 90 LYS A N 1
ATOM 745 C CA . LYS A 1 90 ? 18.578 9.802 -8.074 1.00 95.38 90 LYS A CA 1
ATOM 746 C C . LYS A 1 90 ? 19.515 8.896 -8.883 1.00 95.38 90 LYS A C 1
ATOM 748 O O . LYS A 1 90 ? 20.000 9.327 -9.923 1.00 95.38 90 LYS A O 1
ATOM 753 N N . LYS A 1 91 ? 19.696 7.634 -8.469 1.00 93.81 91 LYS A N 1
ATOM 754 C CA . LYS A 1 91 ? 20.518 6.644 -9.199 1.00 93.81 91 LYS A CA 1
ATOM 755 C C . LYS A 1 91 ? 19.999 6.384 -10.617 1.00 93.81 91 LYS A C 1
ATOM 757 O O . LYS A 1 91 ? 20.786 6.287 -11.554 1.00 93.81 91 LYS A O 1
ATOM 762 N N . MET A 1 92 ? 18.677 6.314 -10.779 1.00 94.44 92 MET A N 1
ATOM 763 C CA . MET A 1 92 ? 18.022 6.179 -12.081 1.00 94.44 92 MET A CA 1
ATOM 764 C C . MET A 1 92 ? 18.360 7.348 -13.011 1.00 94.44 92 MET A C 1
ATOM 766 O O . MET A 1 92 ? 18.625 7.133 -14.191 1.00 94.44 92 MET A O 1
ATOM 770 N N . ASN A 1 93 ? 18.384 8.572 -12.480 1.00 95.00 93 ASN A N 1
ATOM 771 C CA . ASN A 1 93 ? 18.730 9.764 -13.252 1.00 95.00 93 ASN A CA 1
ATOM 772 C C . ASN A 1 93 ? 20.230 9.854 -13.582 1.00 95.00 93 ASN A C 1
ATOM 774 O O . ASN A 1 93 ? 20.588 10.478 -14.577 1.00 95.00 93 ASN A O 1
ATOM 778 N N . GLU A 1 94 ? 21.101 9.248 -12.771 1.00 95.69 94 GLU A N 1
ATOM 779 C CA . GLU A 1 94 ? 22.551 9.206 -13.009 1.00 95.69 94 GLU A CA 1
ATOM 780 C C . GLU A 1 94 ? 22.931 8.194 -14.099 1.00 95.69 94 GLU A C 1
ATOM 782 O O . GLU A 1 94 ? 23.689 8.522 -15.011 1.00 95.69 94 GLU A O 1
ATOM 787 N N . ASN A 1 95 ? 22.403 6.967 -14.032 1.00 95.00 95 ASN A N 1
ATOM 788 C CA . ASN A 1 95 ? 22.625 5.943 -15.051 1.00 95.00 95 ASN A CA 1
ATOM 789 C C . ASN A 1 95 ? 21.391 5.051 -15.201 1.00 95.00 95 ASN A C 1
ATOM 791 O O . ASN A 1 95 ? 21.242 4.033 -14.522 1.00 95.00 95 ASN A O 1
ATOM 795 N N . PHE A 1 96 ? 20.525 5.435 -16.134 1.00 93.81 96 PHE A N 1
ATOM 796 C CA . PHE A 1 96 ? 19.243 4.778 -16.352 1.00 93.81 96 PHE A CA 1
ATOM 797 C C . PHE A 1 96 ? 19.371 3.293 -16.721 1.00 93.81 96 PHE A C 1
ATOM 799 O O . PHE A 1 96 ? 18.645 2.472 -16.167 1.00 93.81 96 PHE A O 1
ATOM 806 N N . LEU A 1 97 ? 20.289 2.934 -17.628 1.00 95.62 97 LEU A N 1
ATOM 807 C CA . LEU A 1 97 ? 20.424 1.552 -18.108 1.00 95.62 97 LEU A CA 1
ATOM 808 C C . LEU A 1 97 ? 20.875 0.618 -16.981 1.00 95.62 97 LEU A C 1
ATOM 810 O O . LEU A 1 97 ? 20.194 -0.360 -16.686 1.00 95.62 97 LEU A O 1
ATOM 814 N N . HIS A 1 98 ? 21.953 0.981 -16.280 1.00 93.44 98 HIS A N 1
ATOM 815 C CA . HIS A 1 98 ? 22.438 0.207 -15.137 1.00 93.44 98 HIS A CA 1
ATOM 816 C C . HIS A 1 98 ? 21.404 0.159 -14.003 1.00 93.44 98 HIS A C 1
ATOM 818 O O . HIS A 1 98 ? 21.228 -0.859 -13.336 1.00 93.44 98 HIS A O 1
ATOM 824 N N . PHE A 1 99 ? 20.691 1.262 -13.763 1.00 94.75 99 PHE A N 1
ATOM 825 C CA . PHE A 1 99 ? 19.623 1.278 -12.775 1.00 94.75 99 PHE A CA 1
ATOM 826 C C . PHE A 1 99 ? 18.527 0.269 -13.119 1.00 94.75 99 PHE A C 1
ATOM 828 O O . PHE A 1 99 ? 18.108 -0.492 -12.247 1.00 94.75 99 PHE A O 1
ATOM 835 N N . PHE A 1 100 ? 18.078 0.260 -14.374 1.00 92.94 100 PHE A N 1
ATOM 836 C CA . PHE A 1 100 ? 16.992 -0.604 -14.807 1.00 92.94 100 PHE A CA 1
ATOM 837 C C . PHE A 1 100 ? 17.349 -2.088 -14.667 1.00 92.94 100 PHE A C 1
ATOM 839 O O . PHE A 1 100 ? 16.521 -2.867 -14.206 1.00 92.94 100 PHE A O 1
ATOM 846 N N . GLU A 1 101 ? 18.589 -2.458 -14.990 1.00 93.88 101 GLU A N 1
ATOM 847 C CA . GLU A 1 101 ? 19.082 -3.835 -14.873 1.00 93.88 101 GLU A CA 1
ATOM 848 C C . GLU A 1 101 ? 19.103 -4.354 -13.428 1.00 93.88 101 GLU A C 1
ATOM 850 O O . GLU A 1 101 ? 18.817 -5.527 -13.201 1.00 93.88 101 GLU A O 1
ATOM 855 N N . TRP A 1 102 ? 19.406 -3.493 -12.449 1.00 92.81 102 TRP A N 1
ATOM 856 C CA . TRP A 1 102 ? 19.730 -3.941 -11.086 1.00 92.81 102 TRP A CA 1
ATOM 857 C C . TRP A 1 102 ? 18.771 -3.475 -9.989 1.00 92.81 102 TRP A C 1
ATOM 859 O O . TRP A 1 102 ? 18.741 -4.069 -8.916 1.00 92.81 102 TRP A O 1
ATOM 869 N N . ASN A 1 103 ? 18.013 -2.399 -10.206 1.00 93.50 103 ASN A N 1
ATOM 870 C CA . ASN A 1 103 ? 17.283 -1.709 -9.134 1.00 93.50 103 ASN A CA 1
ATOM 871 C C . ASN A 1 103 ? 15.805 -1.445 -9.455 1.00 93.50 103 ASN A C 1
ATOM 873 O O . ASN A 1 103 ? 15.059 -1.047 -8.561 1.00 93.50 103 ASN A O 1
ATOM 877 N N . ALA A 1 104 ? 15.356 -1.680 -10.694 1.00 92.62 104 ALA A N 1
ATOM 878 C CA . ALA A 1 104 ? 13.973 -1.410 -11.098 1.00 92.62 104 ALA A CA 1
ATOM 879 C C . ALA A 1 104 ? 12.943 -2.131 -10.213 1.00 92.62 104 ALA A C 1
ATOM 881 O O . ALA A 1 104 ? 11.919 -1.549 -9.856 1.00 92.62 104 ALA A O 1
ATOM 882 N N . GLU A 1 105 ? 13.238 -3.370 -9.813 1.00 95.44 105 GLU A N 1
ATOM 883 C CA . GLU A 1 105 ? 12.397 -4.148 -8.903 1.00 95.44 105 GLU A CA 1
ATOM 884 C C . GLU A 1 105 ? 12.223 -3.459 -7.544 1.00 95.44 105 GLU A C 1
ATOM 886 O O . GLU A 1 105 ? 11.102 -3.298 -7.060 1.00 95.44 105 GLU A O 1
ATOM 891 N N . SER A 1 106 ? 13.329 -3.044 -6.921 1.00 95.56 106 SER A N 1
ATOM 892 C CA . SER A 1 106 ? 13.287 -2.437 -5.590 1.00 95.56 106 SER A CA 1
ATOM 893 C C . SER A 1 106 ? 12.509 -1.123 -5.612 1.00 95.56 106 SER A C 1
ATOM 895 O O . SER A 1 106 ? 11.666 -0.896 -4.743 1.00 95.56 106 SER A O 1
ATOM 897 N N . LEU A 1 107 ? 12.717 -0.299 -6.643 1.00 95.75 107 LEU A N 1
ATOM 898 C CA . LEU A 1 107 ? 11.971 0.944 -6.813 1.00 95.75 107 LEU A CA 1
ATOM 899 C C . LEU A 1 107 ? 10.480 0.688 -7.045 1.00 95.75 107 LEU A C 1
ATOM 901 O O . LEU A 1 107 ? 9.649 1.390 -6.466 1.00 95.75 107 LEU A O 1
ATOM 905 N N . TYR A 1 108 ? 10.129 -0.331 -7.839 1.00 96.38 108 TYR A N 1
ATOM 906 C CA . TYR A 1 108 ? 8.738 -0.745 -8.024 1.00 96.38 108 TYR A CA 1
ATOM 907 C C . TYR A 1 108 ? 8.083 -1.094 -6.683 1.00 96.38 108 TYR A C 1
ATOM 909 O O . TYR A 1 108 ? 7.026 -0.548 -6.355 1.00 96.38 108 TYR A O 1
ATOM 917 N N . LYS A 1 109 ? 8.734 -1.952 -5.884 1.00 97.50 109 LYS A N 1
ATOM 918 C CA . LYS A 1 109 ? 8.233 -2.364 -4.566 1.00 97.50 109 LYS A CA 1
ATOM 919 C C . LYS A 1 109 ? 8.041 -1.162 -3.647 1.00 97.50 109 LYS A C 1
ATOM 921 O O . LYS A 1 109 ? 6.963 -1.006 -3.083 1.00 97.50 109 LYS A O 1
ATOM 926 N N . SER A 1 110 ? 9.023 -0.266 -3.553 1.00 97.75 110 SER A N 1
ATOM 927 C CA . SER A 1 110 ? 8.902 0.921 -2.699 1.00 97.75 110 SER A CA 1
ATOM 928 C C . SER A 1 110 ? 7.768 1.851 -3.123 1.00 97.75 110 SER A C 1
ATOM 930 O O . SER A 1 110 ? 7.028 2.335 -2.266 1.00 97.75 110 SER A O 1
ATOM 932 N N . HIS A 1 111 ? 7.561 2.063 -4.427 1.00 97.44 111 HIS A N 1
ATOM 933 C CA . HIS A 1 111 ? 6.408 2.827 -4.910 1.00 97.44 111 HIS A CA 1
ATOM 934 C C . HIS A 1 111 ? 5.079 2.164 -4.555 1.00 97.44 111 HIS A C 1
ATOM 936 O O . HIS A 1 111 ? 4.155 2.849 -4.112 1.00 97.44 111 HIS A O 1
ATOM 942 N N . PHE A 1 112 ? 4.981 0.847 -4.733 1.00 96.81 112 PHE A N 1
ATOM 943 C CA . PHE A 1 112 ? 3.772 0.104 -4.406 1.00 96.81 112 PHE A CA 1
ATOM 944 C C . PHE A 1 112 ? 3.458 0.173 -2.904 1.00 96.81 112 PHE A C 1
ATOM 946 O O . PHE A 1 112 ? 2.343 0.534 -2.524 1.00 96.81 112 PHE A O 1
ATOM 953 N N . MET A 1 113 ? 4.451 -0.104 -2.053 1.00 97.88 113 MET A N 1
ATOM 954 C CA . MET A 1 113 ? 4.311 -0.080 -0.595 1.00 97.88 113 MET A CA 1
ATOM 955 C C . MET A 1 113 ? 3.969 1.326 -0.084 1.00 97.88 113 MET A C 1
ATOM 957 O O . MET A 1 113 ? 2.969 1.491 0.612 1.00 97.88 113 MET A O 1
ATOM 961 N N . SER A 1 114 ? 4.729 2.356 -0.492 1.00 97.19 114 SER A N 1
ATOM 962 C CA . SER A 1 114 ? 4.465 3.759 -0.121 1.00 97.19 114 SER A CA 1
ATOM 963 C C . SER A 1 114 ? 3.046 4.188 -0.504 1.00 97.19 114 SER A C 1
ATOM 965 O O . SER A 1 114 ? 2.347 4.806 0.299 1.00 97.19 114 SER A O 1
ATOM 967 N N . GLY A 1 115 ? 2.583 3.810 -1.702 1.00 95.81 115 GLY A N 1
ATOM 968 C CA . GLY A 1 115 ? 1.216 4.080 -2.144 1.00 95.81 115 GLY A CA 1
ATOM 969 C C . GLY A 1 115 ? 0.163 3.456 -1.225 1.00 95.81 115 GLY A C 1
ATOM 970 O O . GLY A 1 115 ? -0.761 4.146 -0.800 1.00 95.81 115 GLY A O 1
ATOM 971 N N . CYS A 1 116 ? 0.325 2.180 -0.868 1.00 96.31 116 CYS A N 1
ATOM 972 C CA . CYS A 1 116 ? -0.618 1.481 0.007 1.00 96.31 116 CYS A CA 1
ATOM 973 C C . CYS A 1 116 ? -0.650 2.078 1.422 1.00 96.31 116 CYS A C 1
ATOM 975 O O . CYS A 1 116 ? -1.729 2.301 1.969 1.00 96.31 116 CYS A O 1
ATOM 977 N N . TYR A 1 117 ? 0.508 2.405 2.001 1.00 98.12 117 TYR A N 1
ATOM 978 C CA . TYR A 1 117 ? 0.561 3.040 3.320 1.00 98.12 117 TYR A CA 1
ATOM 979 C C . TYR A 1 117 ? -0.061 4.437 3.330 1.00 98.12 117 TYR A C 1
ATOM 981 O O . TYR A 1 117 ? -0.779 4.774 4.264 1.00 98.12 117 TYR A O 1
ATOM 989 N N . LYS A 1 118 ? 0.163 5.246 2.288 1.00 97.38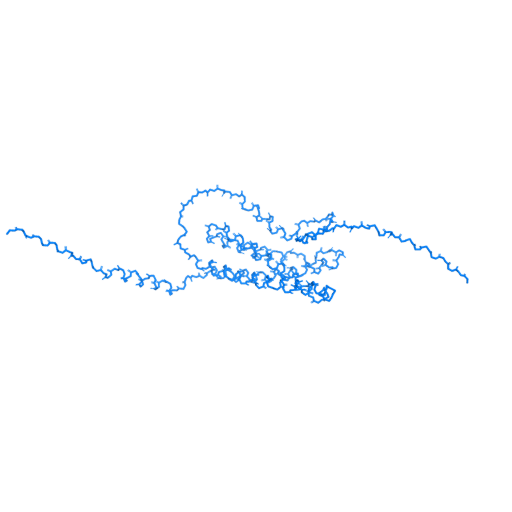 118 LYS A N 1
ATOM 990 C CA . LYS A 1 118 ? -0.442 6.582 2.174 1.00 97.38 118 LYS A CA 1
ATOM 991 C C . LYS A 1 118 ? -1.960 6.521 2.051 1.00 97.38 118 LYS A C 1
ATOM 993 O O . LYS A 1 118 ? -2.642 7.345 2.650 1.00 97.38 118 LYS A O 1
ATOM 998 N N . ILE A 1 119 ? -2.484 5.541 1.314 1.00 94.94 119 ILE A N 1
ATOM 999 C CA . ILE A 1 119 ? -3.931 5.304 1.232 1.00 94.94 119 ILE A CA 1
ATOM 1000 C C . ILE A 1 119 ? -4.484 4.931 2.610 1.00 94.94 119 ILE A C 1
ATOM 1002 O O . ILE A 1 119 ? -5.479 5.513 3.034 1.00 94.94 119 ILE A O 1
ATOM 1006 N N . LEU A 1 120 ? -3.821 4.018 3.331 1.00 95.56 120 LEU A N 1
ATOM 1007 C CA . LEU A 1 120 ? -4.220 3.665 4.695 1.00 95.56 120 LEU A CA 1
ATOM 1008 C C . LEU A 1 120 ? -4.194 4.895 5.614 1.00 95.56 120 LEU A C 1
ATOM 1010 O O . LEU A 1 120 ? -5.165 5.148 6.318 1.00 95.56 120 LEU A O 1
ATOM 1014 N N . ARG A 1 121 ? -3.124 5.696 5.556 1.00 96.94 121 ARG A N 1
ATOM 1015 C CA . ARG A 1 121 ? -2.963 6.918 6.355 1.00 96.94 121 ARG A CA 1
ATOM 1016 C C . ARG A 1 121 ? -4.125 7.883 6.140 1.00 96.94 121 ARG A C 1
ATOM 1018 O O . ARG A 1 121 ? -4.744 8.309 7.106 1.00 96.94 121 ARG A O 1
ATOM 1025 N N . GLN A 1 122 ? -4.462 8.148 4.877 1.00 95.31 122 GLN A N 1
ATOM 1026 C CA . GLN A 1 122 ? -5.584 9.010 4.500 1.00 95.31 122 GLN A CA 1
ATOM 1027 C C . GLN A 1 122 ? -6.937 8.462 4.970 1.00 95.31 122 GLN A C 1
ATOM 1029 O O . GLN A 1 122 ? -7.791 9.235 5.398 1.00 95.31 122 GLN A O 1
ATOM 1034 N N . ALA A 1 123 ? -7.145 7.145 4.890 1.00 92.00 123 ALA A N 1
ATOM 1035 C CA . ALA A 1 123 ? -8.377 6.517 5.360 1.00 92.00 123 ALA A CA 1
ATOM 1036 C C . ALA A 1 123 ? -8.531 6.655 6.884 1.00 92.00 123 ALA A C 1
ATOM 1038 O O . ALA A 1 123 ? -9.614 6.991 7.361 1.00 92.00 123 ALA A O 1
ATOM 1039 N N . VAL A 1 124 ? -7.443 6.455 7.633 1.00 92.44 124 VAL A N 1
ATOM 1040 C CA . VAL A 1 124 ? -7.418 6.604 9.095 1.00 92.44 124 VAL A CA 1
ATOM 1041 C C . VAL A 1 124 ? -7.613 8.065 9.510 1.00 92.44 124 VAL A C 1
ATOM 1043 O O . VAL A 1 124 ? -8.392 8.323 10.420 1.00 92.44 124 VAL A O 1
ATOM 1046 N N . ASP A 1 125 ? -7.003 9.027 8.809 1.00 91.12 125 ASP A N 1
ATOM 1047 C CA . ASP A 1 125 ? -7.211 10.466 9.061 1.00 91.12 125 ASP A CA 1
ATOM 1048 C C . ASP A 1 125 ? -8.669 10.909 8.846 1.00 91.12 125 ASP A C 1
ATOM 1050 O O . ASP A 1 125 ? -9.149 11.839 9.493 1.00 91.12 125 ASP A O 1
ATOM 1054 N N . GLY A 1 126 ? -9.387 10.251 7.930 1.00 88.69 126 GLY A N 1
ATOM 1055 C CA . GLY A 1 126 ? -10.808 10.498 7.677 1.00 88.69 126 GLY A CA 1
ATOM 1056 C C . GLY A 1 126 ? -11.764 9.776 8.636 1.00 88.69 126 GLY A C 1
ATOM 1057 O O . GLY A 1 126 ? -12.977 10.001 8.567 1.00 88.69 126 GLY A O 1
ATOM 1058 N N . ALA A 1 127 ? -11.260 8.895 9.503 1.00 90.44 127 ALA A N 1
ATOM 1059 C CA . ALA A 1 127 ? -12.078 8.080 10.390 1.00 90.44 127 ALA A CA 1
ATOM 1060 C C . ALA A 1 127 ? -12.604 8.895 11.583 1.00 90.44 127 ALA A C 1
ATOM 1062 O O . ALA A 1 127 ? -11.877 9.651 12.220 1.00 90.44 127 ALA A O 1
ATOM 1063 N N . LYS A 1 128 ? -13.886 8.714 11.925 1.00 82.69 128 LYS A N 1
ATOM 1064 C CA . LYS A 1 128 ? -14.551 9.451 13.020 1.00 82.69 128 LYS A CA 1
ATOM 1065 C C . LYS A 1 128 ? -14.505 8.734 14.377 1.00 82.69 128 LYS A C 1
ATOM 1067 O O . LYS A 1 128 ? -15.149 9.184 15.319 1.00 82.69 128 LYS A O 1
ATOM 1072 N N . GLY A 1 129 ? -13.785 7.618 14.487 1.00 85.12 129 GLY A N 1
ATOM 1073 C CA . GLY A 1 129 ? -13.702 6.852 15.730 1.00 85.12 129 GLY A CA 1
ATOM 1074 C C . GLY A 1 129 ? -12.855 5.588 15.625 1.00 85.12 129 GLY A C 1
ATOM 1075 O O . GLY A 1 129 ? -12.556 5.115 14.528 1.00 85.12 129 GLY A O 1
ATOM 1076 N N . MET A 1 130 ? -12.507 5.035 16.789 1.00 87.62 130 MET A N 1
ATOM 1077 C CA . MET A 1 130 ? -11.674 3.834 16.940 1.00 87.62 130 MET A CA 1
ATOM 1078 C C . MET A 1 130 ? -12.216 2.641 16.147 1.00 87.62 130 MET A C 1
ATOM 1080 O O . MET A 1 130 ? -11.476 2.027 15.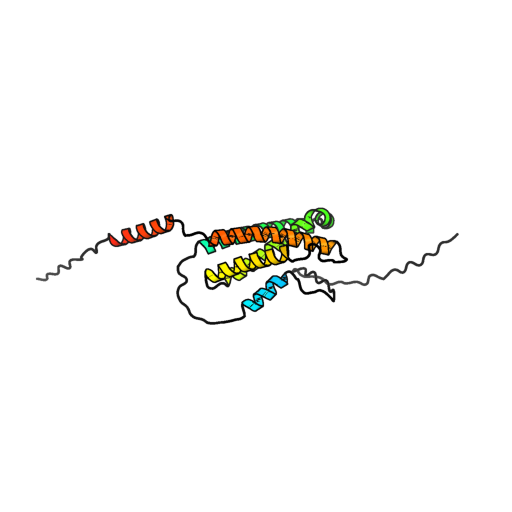388 1.00 87.62 130 MET A O 1
ATOM 1084 N N . ASP A 1 131 ? -13.518 2.367 16.240 1.00 88.38 131 ASP A N 1
ATOM 1085 C CA . ASP A 1 131 ? -14.150 1.249 15.525 1.00 88.38 131 ASP A CA 1
ATOM 1086 C C . ASP A 1 131 ? -14.030 1.397 14.002 1.00 88.38 131 ASP A C 1
ATOM 1088 O O . ASP A 1 131 ? -13.885 0.422 13.271 1.00 88.38 131 ASP A O 1
ATOM 1092 N N . THR A 1 132 ? -14.048 2.638 13.505 1.00 92.12 132 THR A N 1
ATOM 1093 C CA . THR A 1 132 ? -13.854 2.908 12.075 1.00 92.12 132 THR A CA 1
ATOM 1094 C C . THR A 1 132 ? -12.408 2.643 11.662 1.00 92.12 132 THR A C 1
ATOM 1096 O O . THR A 1 132 ? -12.185 2.042 10.616 1.00 92.12 132 THR A O 1
ATOM 1099 N N . VAL A 1 133 ? -11.431 3.039 12.486 1.00 92.50 133 VAL A N 1
ATOM 1100 C CA . VAL A 1 133 ? -10.004 2.754 12.248 1.00 92.50 133 VAL A CA 1
ATOM 1101 C C . VAL A 1 133 ? -9.750 1.247 12.221 1.00 92.50 133 VAL A C 1
ATOM 1103 O O . VAL A 1 133 ? -9.100 0.754 11.301 1.00 92.50 133 VAL A O 1
ATOM 1106 N N . TRP A 1 134 ? -10.326 0.512 13.171 1.00 92.62 134 TRP A N 1
ATOM 1107 C CA . TRP A 1 134 ? -10.274 -0.947 13.210 1.00 92.62 134 TRP A CA 1
ATOM 1108 C C . TRP A 1 134 ? -10.808 -1.599 11.942 1.00 92.62 134 TRP A C 1
ATOM 1110 O O . TRP A 1 134 ? -10.098 -2.382 11.314 1.00 92.62 134 TRP A O 1
ATOM 1120 N N . ASN A 1 135 ? -12.024 -1.233 11.533 1.00 93.62 135 ASN A N 1
ATOM 1121 C CA . ASN A 1 135 ? -12.640 -1.784 10.328 1.00 93.62 135 ASN A CA 1
ATOM 1122 C C . ASN A 1 135 ? -11.808 -1.482 9.077 1.00 93.62 135 ASN A C 1
ATOM 1124 O O . ASN A 1 135 ? -11.645 -2.354 8.232 1.00 93.62 135 ASN A O 1
ATOM 1128 N N . ILE A 1 136 ? -11.220 -0.283 8.976 1.00 94.31 136 ILE A N 1
ATOM 1129 C CA . ILE A 1 136 ? -10.324 0.062 7.865 1.0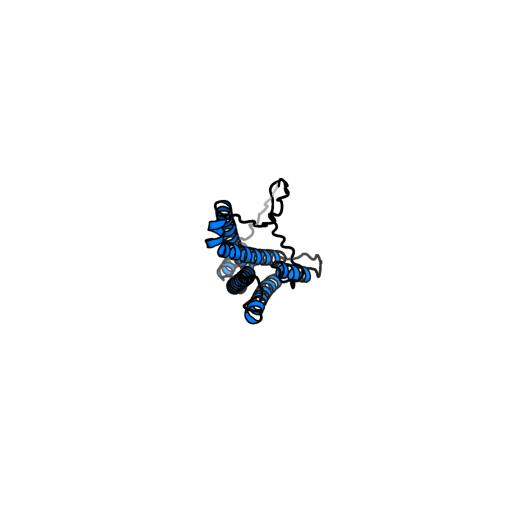0 94.31 136 ILE A CA 1
ATOM 1130 C C . ILE A 1 136 ? -9.127 -0.893 7.820 1.00 94.31 136 ILE A C 1
ATOM 1132 O O . ILE A 1 136 ? -8.787 -1.387 6.744 1.00 94.31 136 ILE A O 1
ATOM 1136 N N . VAL A 1 137 ? -8.464 -1.147 8.951 1.00 94.94 137 VAL A N 1
ATOM 1137 C CA . VAL A 1 137 ? -7.292 -2.036 8.985 1.00 94.94 137 VAL A CA 1
ATOM 1138 C C . VAL A 1 137 ? -7.691 -3.473 8.637 1.00 94.94 137 VAL A C 1
ATOM 1140 O O . VAL A 1 137 ? -7.073 -4.064 7.750 1.00 94.94 137 VAL A O 1
ATOM 1143 N N . GLU A 1 138 ? -8.755 -4.000 9.245 1.00 94.62 138 GLU A N 1
ATOM 1144 C CA . GLU A 1 138 ? -9.278 -5.348 8.972 1.00 94.62 138 GLU A CA 1
ATOM 1145 C C . GLU A 1 138 ? -9.686 -5.533 7.503 1.00 94.62 138 GLU A C 1
ATOM 1147 O O . GLU A 1 138 ? -9.278 -6.499 6.856 1.00 94.62 138 GLU A O 1
ATOM 1152 N N . ASP A 1 139 ? -10.397 -4.568 6.917 1.00 94.81 139 ASP A N 1
ATOM 1153 C CA . ASP A 1 139 ? -10.781 -4.598 5.503 1.00 94.81 139 ASP A CA 1
ATOM 1154 C C . ASP A 1 139 ? -9.556 -4.634 4.575 1.00 94.81 139 ASP A C 1
ATOM 1156 O O . ASP A 1 139 ? -9.566 -5.304 3.537 1.00 94.81 139 ASP A O 1
ATOM 1160 N N . ASN A 1 140 ? -8.478 -3.929 4.935 1.00 94.50 140 ASN A N 1
ATOM 1161 C CA . ASN A 1 140 ? -7.234 -3.939 4.168 1.00 94.50 140 ASN A CA 1
ATOM 1162 C C . ASN A 1 140 ? -6.486 -5.279 4.289 1.00 94.50 140 ASN A C 1
ATOM 1164 O O . ASN A 1 140 ? -5.935 -5.750 3.286 1.00 94.50 140 ASN A O 1
ATOM 1168 N N . ILE A 1 141 ? -6.497 -5.919 5.466 1.00 95.38 141 ILE A N 1
ATOM 1169 C CA . ILE A 1 141 ? -5.981 -7.286 5.661 1.00 95.38 141 ILE A CA 1
ATOM 1170 C C . ILE A 1 141 ? -6.778 -8.254 4.783 1.00 95.38 141 ILE A C 1
ATOM 1172 O O . ILE A 1 141 ? -6.197 -8.919 3.921 1.00 95.38 141 ILE A O 1
ATOM 1176 N N . ALA A 1 142 ? -8.105 -8.267 4.928 1.00 94.75 142 ALA A N 1
ATOM 1177 C CA . ALA A 1 142 ? -8.999 -9.161 4.200 1.00 94.75 142 ALA A CA 1
ATOM 1178 C C . ALA A 1 142 ? -8.893 -8.974 2.680 1.00 94.75 142 ALA A C 1
ATOM 1180 O O . ALA A 1 142 ? -8.881 -9.944 1.918 1.00 94.75 142 ALA A O 1
ATOM 1181 N N . TYR A 1 143 ? -8.761 -7.729 2.212 1.00 93.19 143 TYR A N 1
ATOM 1182 C CA . TYR A 1 143 ? -8.528 -7.439 0.800 1.00 93.19 143 TYR A CA 1
ATOM 1183 C C . TYR A 1 143 ? -7.232 -8.079 0.292 1.00 93.19 143 TYR A C 1
ATOM 1185 O O . TYR A 1 143 ? -7.232 -8.719 -0.768 1.00 93.19 143 TYR A O 1
ATOM 1193 N N . CYS A 1 144 ? -6.134 -7.908 1.033 1.00 93.62 144 CYS A N 1
ATOM 1194 C CA . CYS A 1 144 ? -4.848 -8.460 0.637 1.00 93.62 144 CYS A CA 1
ATOM 1195 C C . CYS A 1 144 ? -4.879 -9.990 0.639 1.00 93.62 144 CYS A C 1
ATOM 1197 O O . CYS A 1 144 ? -4.477 -10.605 -0.347 1.00 93.62 144 CYS A O 1
ATOM 1199 N N . GLU A 1 145 ? -5.422 -10.600 1.690 1.00 94.75 145 GLU A N 1
ATOM 1200 C CA . GLU A 1 145 ? -5.569 -12.052 1.804 1.00 94.75 145 GLU A CA 1
ATOM 1201 C C . GLU A 1 145 ? -6.435 -12.630 0.690 1.00 94.75 145 GLU A C 1
ATOM 1203 O O . GLU A 1 145 ? -6.033 -13.589 0.037 1.00 94.75 145 GLU A O 1
ATOM 1208 N N . ASN A 1 146 ? -7.578 -12.013 0.391 1.00 93.75 146 ASN A N 1
ATOM 1209 C CA . ASN A 1 146 ? -8.444 -12.463 -0.691 1.00 93.75 146 ASN A CA 1
ATOM 1210 C C . ASN A 1 146 ? -7.726 -12.428 -2.049 1.00 93.75 146 ASN A C 1
ATOM 1212 O O . ASN A 1 146 ? -7.836 -13.368 -2.834 1.00 93.75 146 ASN A O 1
ATOM 1216 N N . LYS A 1 147 ? -6.957 -11.371 -2.335 1.00 90.31 147 LYS A N 1
ATOM 1217 C CA . LYS A 1 147 ? -6.163 -11.289 -3.572 1.00 90.31 147 LYS A CA 1
ATOM 1218 C C . LYS A 1 147 ? -5.005 -12.292 -3.592 1.00 90.31 147 LYS A C 1
ATOM 1220 O O . LYS A 1 147 ? -4.665 -12.757 -4.672 1.00 90.31 147 LYS A O 1
ATOM 1225 N N . LEU A 1 148 ? -4.422 -12.638 -2.447 1.00 93.56 148 LEU A N 1
ATOM 1226 C CA . LEU A 1 148 ? -3.347 -13.633 -2.354 1.00 93.56 148 LEU A CA 1
ATOM 1227 C C . LEU A 1 148 ? -3.858 -15.077 -2.462 1.00 93.56 148 LEU A C 1
ATOM 1229 O O . LEU A 1 148 ? -3.184 -15.908 -3.060 1.00 93.56 148 LEU A O 1
ATOM 1233 N N . LEU A 1 149 ? -5.031 -15.372 -1.898 1.00 94.00 149 LEU A N 1
ATOM 1234 C CA . LEU A 1 149 ? -5.620 -16.715 -1.874 1.00 94.00 149 LEU A CA 1
ATOM 1235 C C . LEU A 1 149 ? -6.391 -17.039 -3.154 1.00 94.00 149 LEU A C 1
ATOM 1237 O O . LEU A 1 149 ? -6.286 -18.145 -3.675 1.00 94.00 149 LEU A O 1
ATOM 1241 N N . ASN A 1 150 ? -7.163 -16.072 -3.655 1.00 90.56 150 ASN A N 1
ATOM 1242 C CA . ASN A 1 150 ? -8.082 -16.273 -4.778 1.00 90.56 150 ASN A CA 1
ATOM 1243 C C . ASN A 1 150 ? -7.598 -15.604 -6.074 1.00 90.56 150 ASN A C 1
ATOM 1245 O O . ASN A 1 150 ? -8.230 -15.751 -7.122 1.00 90.56 150 ASN A O 1
ATOM 1249 N N . GLY A 1 151 ? -6.510 -14.831 -6.021 1.00 83.88 151 GLY A N 1
ATOM 1250 C CA . GLY A 1 151 ? -5.918 -14.206 -7.199 1.00 83.88 151 GLY A CA 1
ATOM 1251 C C . GLY A 1 151 ? -5.093 -15.184 -8.029 1.00 83.88 151 GLY A C 1
ATOM 1252 O O . GLY A 1 151 ? -4.575 -16.183 -7.538 1.00 83.88 151 GLY A O 1
ATOM 1253 N N . GLN A 1 152 ? -4.941 -14.873 -9.315 1.00 84.19 152 GLN A N 1
ATOM 1254 C CA . GLN A 1 152 ? -4.028 -15.617 -10.175 1.00 84.19 152 GLN A CA 1
ATOM 1255 C C . GLN A 1 152 ? -2.576 -15.265 -9.828 1.00 84.19 152 GLN A C 1
ATOM 1257 O O . GLN A 1 152 ? -2.252 -14.097 -9.608 1.00 84.19 152 GLN A O 1
ATOM 1262 N N . VAL A 1 153 ? -1.701 -16.273 -9.810 1.00 80.94 153 VAL A N 1
ATOM 1263 C CA . VAL A 1 153 ? -0.257 -16.087 -9.573 1.00 80.94 153 VAL A CA 1
ATOM 1264 C C . VAL A 1 153 ? 0.413 -15.378 -10.755 1.00 80.94 153 VAL A C 1
ATOM 1266 O O . VAL A 1 153 ? 1.315 -14.571 -10.554 1.00 80.94 153 VAL A O 1
ATO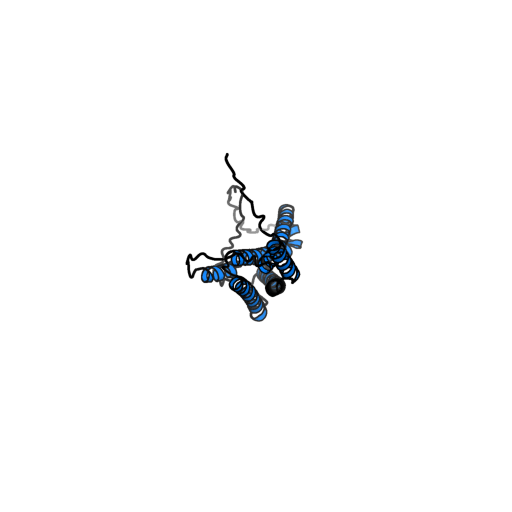M 1269 N N . ASP A 1 154 ? -0.066 -15.631 -11.975 1.00 73.81 154 ASP A N 1
ATOM 1270 C CA . ASP A 1 154 ? 0.298 -14.893 -13.187 1.00 73.81 154 ASP A CA 1
ATOM 1271 C C . ASP A 1 154 ? -0.900 -14.038 -13.639 1.00 73.81 154 ASP A C 1
ATOM 1273 O O . ASP A 1 154 ? -2.050 -14.457 -13.514 1.00 73.81 154 ASP A O 1
ATOM 1277 N N . CYS A 1 155 ? -0.647 -12.845 -14.178 1.00 80.31 155 CYS A N 1
ATOM 1278 C CA . CYS A 1 155 ? -1.674 -12.018 -14.806 1.00 80.31 155 CYS A CA 1
ATOM 1279 C C . CYS A 1 155 ? -1.949 -12.406 -16.272 1.00 80.31 155 CYS A C 1
ATOM 1281 O O . CYS A 1 155 ? -2.731 -11.729 -16.941 1.00 80.31 155 CYS A O 1
ATOM 1283 N N . ASN A 1 156 ? -1.334 -13.494 -16.761 1.00 82.88 156 ASN A N 1
ATOM 1284 C CA . ASN A 1 156 ? -1.519 -14.075 -18.096 1.00 82.88 156 ASN A CA 1
ATOM 1285 C C . ASN A 1 156 ? -1.312 -13.057 -19.229 1.00 82.88 156 ASN A C 1
ATOM 1287 O O . ASN A 1 156 ? -1.924 -13.156 -20.297 1.00 82.88 156 ASN A O 1
ATOM 1291 N N . SER A 1 157 ? -0.450 -12.061 -19.010 1.00 84.19 157 SER A N 1
ATOM 1292 C CA . SER A 1 157 ? -0.079 -11.124 -20.060 1.00 84.19 157 SER A CA 1
ATOM 1293 C C . SER A 1 157 ? 0.906 -11.782 -21.021 1.00 84.19 157 SER A C 1
ATOM 1295 O O . SER A 1 157 ? 1.775 -12.560 -20.627 1.00 84.19 157 SER A O 1
ATOM 1297 N N . SER A 1 158 ? 0.829 -11.405 -22.296 1.00 87.00 158 SER A N 1
ATOM 1298 C CA . SER A 1 158 ? 1.886 -11.696 -23.269 1.00 87.00 158 SER A CA 1
ATOM 1299 C C . SER A 1 158 ? 3.166 -10.890 -23.000 1.00 87.00 158 SER A C 1
ATOM 1301 O O . SER A 1 158 ? 4.231 -11.219 -23.523 1.00 87.00 158 SER A O 1
ATOM 1303 N N . SER A 1 159 ? 3.087 -9.842 -22.171 1.00 90.25 159 SER A N 1
ATOM 1304 C CA . SER A 1 159 ? 4.229 -9.046 -21.725 1.00 90.25 159 SER A CA 1
ATOM 1305 C C . SER A 1 159 ? 4.877 -9.669 -20.490 1.00 90.25 159 SER A C 1
ATOM 1307 O O . SER A 1 159 ? 4.330 -9.619 -19.387 1.00 90.25 159 SER A O 1
ATOM 1309 N N . ARG A 1 160 ? 6.107 -10.175 -20.646 1.00 87.94 160 ARG A N 1
ATOM 1310 C CA . ARG A 1 160 ? 6.895 -10.724 -19.528 1.00 87.94 160 ARG A CA 1
ATOM 1311 C C . ARG A 1 160 ? 7.069 -9.713 -18.391 1.00 87.94 160 ARG A C 1
ATOM 1313 O O . ARG A 1 160 ? 6.948 -10.077 -17.229 1.00 87.94 160 ARG A O 1
ATOM 1320 N N . THR A 1 161 ? 7.320 -8.445 -18.715 1.00 88.88 161 THR A N 1
ATOM 1321 C CA . THR A 1 161 ? 7.485 -7.374 -17.718 1.00 88.88 161 THR A CA 1
ATOM 1322 C C . THR A 1 161 ? 6.215 -7.160 -16.899 1.00 88.88 161 THR A C 1
ATOM 1324 O O . THR A 1 161 ? 6.291 -6.892 -15.704 1.00 88.88 161 THR A O 1
ATOM 1327 N N . THR A 1 162 ? 5.044 -7.313 -17.518 1.00 89.81 162 THR A N 1
ATOM 1328 C CA . THR A 1 162 ? 3.757 -7.181 -16.829 1.00 89.81 162 THR A CA 1
ATOM 1329 C C . THR A 1 162 ? 3.531 -8.340 -15.858 1.00 89.81 162 THR A C 1
ATOM 1331 O O . THR A 1 162 ? 3.109 -8.096 -14.729 1.00 89.81 162 THR A O 1
ATOM 1334 N N . ASN A 1 163 ? 3.890 -9.568 -16.246 1.00 89.56 163 ASN A N 1
ATOM 1335 C CA . ASN A 1 163 ? 3.802 -10.733 -15.357 1.00 89.56 163 ASN A CA 1
ATOM 1336 C C . ASN A 1 163 ? 4.775 -10.601 -14.176 1.00 89.56 163 ASN A C 1
ATOM 1338 O O . ASN A 1 163 ? 4.394 -10.852 -13.036 1.00 89.56 163 ASN A O 1
ATOM 1342 N N . VAL A 1 164 ? 5.999 -10.112 -14.420 1.00 91.75 164 VAL A N 1
ATOM 1343 C CA . VAL A 1 164 ? 6.960 -9.809 -13.346 1.00 91.75 164 VAL A CA 1
ATOM 1344 C C . VAL A 1 164 ? 6.394 -8.755 -12.395 1.00 91.75 164 VAL A C 1
ATOM 1346 O O . VAL A 1 164 ? 6.357 -8.989 -11.194 1.00 91.75 164 VAL A O 1
ATOM 1349 N N . ALA A 1 165 ? 5.889 -7.626 -12.898 1.00 92.12 165 ALA A N 1
ATOM 1350 C CA . ALA A 1 165 ? 5.306 -6.588 -12.045 1.00 92.12 165 ALA A CA 1
ATOM 1351 C C . ALA A 1 165 ? 4.131 -7.114 -11.198 1.00 92.12 165 ALA A C 1
ATOM 1353 O O . ALA A 1 165 ? 3.995 -6.744 -10.033 1.00 92.12 165 ALA A O 1
ATOM 1354 N N . HIS A 1 166 ? 3.305 -8.004 -11.758 1.00 91.44 166 HIS A N 1
ATOM 1355 C CA . HIS A 1 166 ? 2.232 -8.668 -11.017 1.00 91.44 166 HIS A CA 1
ATOM 1356 C C . HIS A 1 166 ? 2.768 -9.547 -9.883 1.00 91.44 166 HIS A C 1
ATOM 1358 O O . HIS A 1 166 ? 2.287 -9.441 -8.758 1.00 91.44 166 HIS A O 1
ATOM 1364 N N . PHE A 1 167 ? 3.808 -10.341 -10.137 1.00 93.31 167 PHE A N 1
ATOM 1365 C CA . PHE A 1 167 ? 4.468 -11.131 -9.097 1.00 93.31 167 PHE A CA 1
ATOM 1366 C C . PHE A 1 167 ? 5.031 -10.248 -7.972 1.00 93.31 167 PHE A C 1
ATOM 1368 O O . PHE A 1 167 ? 4.741 -10.485 -6.800 1.00 93.31 167 PHE A O 1
ATOM 1375 N N . LEU A 1 168 ? 5.741 -9.166 -8.314 1.00 95.19 168 LEU A N 1
ATOM 1376 C CA . LEU A 1 168 ? 6.274 -8.222 -7.321 1.00 95.19 168 LEU A CA 1
ATOM 1377 C C . LEU A 1 168 ? 5.159 -7.572 -6.488 1.00 95.19 168 LEU A C 1
ATOM 1379 O O . LEU A 1 168 ? 5.325 -7.352 -5.290 1.00 95.19 168 LEU A O 1
ATOM 1383 N N . LYS A 1 169 ? 4.003 -7.287 -7.103 1.00 94.81 169 LYS A N 1
ATOM 1384 C CA . LYS A 1 169 ? 2.813 -6.804 -6.393 1.00 94.81 169 LYS A CA 1
ATOM 1385 C C . LYS A 1 169 ? 2.315 -7.832 -5.376 1.00 94.81 169 LYS A C 1
ATOM 1387 O O . LYS A 1 169 ? 2.002 -7.441 -4.255 1.00 94.81 169 LYS A O 1
ATOM 1392 N N . LEU A 1 170 ? 2.250 -9.116 -5.731 1.00 94.81 170 LEU A N 1
ATOM 1393 C CA . LEU A 1 170 ? 1.845 -10.170 -4.794 1.00 94.81 170 LEU A CA 1
ATOM 1394 C C . LEU A 1 170 ? 2.822 -10.279 -3.616 1.00 94.81 170 LEU A C 1
ATOM 1396 O O . LEU A 1 170 ? 2.379 -10.346 -2.472 1.00 94.81 170 LEU A O 1
ATOM 1400 N N . GLU A 1 171 ? 4.131 -10.205 -3.861 1.00 96.19 171 GLU A N 1
ATOM 1401 C CA . GLU A 1 171 ? 5.134 -10.168 -2.786 1.00 96.19 171 GLU A CA 1
ATOM 1402 C C . GLU A 1 171 ? 4.942 -8.960 -1.858 1.00 96.19 171 GLU A C 1
ATOM 1404 O O . GLU A 1 171 ? 4.959 -9.095 -0.634 1.00 96.19 171 GLU A O 1
ATOM 1409 N N . CYS A 1 172 ? 4.690 -7.774 -2.419 1.00 97.44 172 CYS A N 1
ATOM 1410 C CA . CYS A 1 172 ? 4.353 -6.600 -1.619 1.00 97.44 172 CYS A CA 1
ATOM 1411 C C . CYS A 1 172 ? 3.081 -6.811 -0.791 1.00 97.44 172 CYS A C 1
ATOM 1413 O O . CYS A 1 172 ? 3.049 -6.443 0.378 1.00 97.44 172 CYS A O 1
ATOM 1415 N N . MET A 1 173 ? 2.041 -7.427 -1.357 1.00 96.44 173 MET A N 1
ATOM 1416 C CA . MET A 1 173 ? 0.799 -7.707 -0.631 1.00 96.44 173 MET A CA 1
ATOM 1417 C C . MET A 1 173 ? 1.019 -8.680 0.531 1.00 96.44 173 MET A C 1
ATOM 1419 O O . MET A 1 173 ? 0.426 -8.494 1.590 1.00 96.44 173 MET A O 1
ATOM 1423 N N . GLN A 1 174 ? 1.915 -9.660 0.392 1.00 97.31 174 GLN A N 1
ATOM 1424 C CA . GLN A 1 174 ? 2.306 -10.523 1.513 1.00 97.31 174 GLN A CA 1
ATOM 1425 C C . GLN A 1 174 ? 2.958 -9.721 2.645 1.00 97.31 174 GLN A C 1
ATOM 1427 O O . GLN A 1 174 ? 2.672 -9.972 3.816 1.00 97.31 174 GLN A O 1
ATOM 1432 N N . GLN A 1 175 ? 3.809 -8.745 2.313 1.00 97.88 175 GLN A N 1
ATOM 1433 C CA . GLN A 1 175 ? 4.399 -7.856 3.313 1.00 97.88 175 GLN A CA 1
ATOM 1434 C C . GLN A 1 175 ? 3.350 -6.926 3.938 1.00 97.88 175 GLN A C 1
ATOM 1436 O O . GLN A 1 175 ? 3.364 -6.736 5.151 1.00 97.88 175 GLN A O 1
ATOM 1441 N N . LEU A 1 176 ? 2.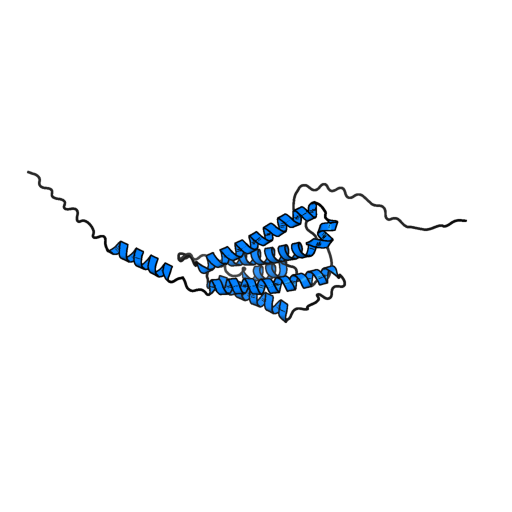412 -6.395 3.148 1.00 97.44 176 LEU A N 1
ATOM 1442 C CA . LEU A 1 176 ? 1.327 -5.551 3.655 1.00 97.44 176 LEU A CA 1
ATOM 1443 C C . LEU A 1 176 ? 0.449 -6.291 4.663 1.00 97.44 176 LEU A C 1
ATOM 1445 O O . LEU A 1 176 ? 0.135 -5.718 5.695 1.00 97.44 176 LEU A O 1
ATOM 1449 N N . VAL A 1 177 ? 0.111 -7.564 4.427 1.00 97.38 177 VAL A N 1
ATOM 1450 C CA . VAL A 1 177 ? -0.648 -8.364 5.409 1.00 97.38 177 VAL A CA 1
ATOM 1451 C C . VAL A 1 177 ? 0.087 -8.442 6.747 1.00 97.38 177 VAL A C 1
ATOM 1453 O O . VAL A 1 177 ? -0.545 -8.334 7.794 1.00 97.38 177 VAL A O 1
ATOM 1456 N N . ARG A 1 178 ? 1.416 -8.608 6.737 1.00 98.00 178 ARG A N 1
ATOM 1457 C CA . ARG A 1 178 ? 2.215 -8.654 7.974 1.00 98.00 178 ARG A CA 1
ATOM 1458 C C . ARG A 1 178 ? 2.146 -7.325 8.714 1.00 98.00 178 ARG A C 1
ATOM 1460 O O . ARG A 1 178 ? 1.797 -7.301 9.887 1.00 98.00 178 ARG A O 1
ATOM 1467 N N . ASP A 1 179 ? 2.399 -6.238 7.999 1.00 97.94 179 ASP A N 1
ATOM 1468 C CA . ASP A 1 179 ? 2.404 -4.890 8.560 1.00 97.94 179 ASP A CA 1
ATOM 1469 C C . ASP A 1 179 ? 1.015 -4.464 9.063 1.00 97.94 179 ASP A C 1
ATOM 1471 O O . ASP A 1 179 ? 0.885 -3.895 10.140 1.00 97.94 179 ASP A O 1
ATOM 1475 N N . TYR A 1 180 ? -0.050 -4.777 8.325 1.00 97.31 180 TYR A N 1
ATOM 1476 C CA . TYR A 1 180 ? -1.418 -4.460 8.737 1.00 97.31 180 TYR A CA 1
ATOM 1477 C C . TYR A 1 180 ? -1.860 -5.275 9.951 1.00 97.31 180 TYR A C 1
ATOM 1479 O O . TYR A 1 180 ? -2.553 -4.743 10.812 1.00 97.31 180 TYR A O 1
ATOM 1487 N N . ARG A 1 181 ? -1.407 -6.526 10.083 1.00 97.50 181 ARG A N 1
ATOM 1488 C CA . ARG A 1 181 ? -1.611 -7.306 11.311 1.00 97.50 181 ARG A CA 1
ATOM 1489 C C . ARG A 1 181 ? -0.825 -6.733 12.491 1.00 97.50 181 ARG A C 1
ATOM 1491 O O . ARG A 1 181 ? -1.336 -6.741 13.603 1.00 97.50 181 ARG A O 1
ATOM 1498 N N . GLU A 1 182 ? 0.384 -6.213 12.274 1.00 97.12 182 GLU A N 1
ATOM 1499 C CA . GLU A 1 182 ? 1.116 -5.471 13.312 1.00 97.12 182 GLU A CA 1
ATOM 1500 C C . GLU A 1 182 ? 0.324 -4.233 13.760 1.00 97.12 182 GLU A C 1
ATOM 1502 O O . GLU A 1 182 ? 0.176 -4.004 14.958 1.00 97.12 182 GLU A O 1
ATOM 1507 N N . PHE A 1 183 ? -0.268 -3.489 12.823 1.00 96.00 183 PHE A N 1
ATOM 1508 C CA . PHE A 1 183 ? -1.145 -2.360 13.142 1.00 96.00 183 PHE A CA 1
ATOM 1509 C C . PHE A 1 183 ? -2.401 -2.785 13.907 1.00 96.00 183 PHE A C 1
ATOM 1511 O O . PHE A 1 183 ? -2.710 -2.183 14.932 1.00 96.00 183 PHE A O 1
ATOM 1518 N N . ALA A 1 184 ? -3.075 -3.854 13.480 1.00 94.75 184 ALA A N 1
ATOM 1519 C CA . ALA A 1 184 ? -4.210 -4.430 14.201 1.00 94.75 184 ALA A CA 1
ATOM 1520 C C . ALA A 1 184 ? -3.815 -4.829 15.636 1.00 94.75 184 ALA A C 1
ATOM 1522 O O . ALA A 1 184 ? -4.515 -4.518 16.595 1.00 94.75 184 ALA A O 1
ATOM 1523 N N . ASN A 1 185 ? -2.637 -5.432 15.813 1.00 94.62 185 ASN A N 1
ATOM 1524 C CA . ASN A 1 185 ? -2.125 -5.784 17.135 1.00 94.62 185 ASN A CA 1
ATOM 1525 C C . ASN A 1 185 ? -1.857 -4.554 18.012 1.00 94.62 185 ASN A C 1
ATOM 1527 O O . ASN A 1 185 ? -2.099 -4.621 19.212 1.00 94.62 185 ASN A O 1
ATOM 1531 N N . ILE A 1 186 ? -1.368 -3.440 17.454 1.00 93.25 186 ILE A N 1
ATOM 1532 C CA . ILE A 1 186 ? -1.205 -2.176 18.196 1.00 93.25 186 ILE A CA 1
ATOM 1533 C C . ILE A 1 186 ? -2.572 -1.644 18.629 1.00 93.25 186 ILE A C 1
ATOM 1535 O O . ILE A 1 186 ? -2.759 -1.289 19.792 1.00 93.25 186 ILE A O 1
ATOM 1539 N N . LEU A 1 187 ? -3.550 -1.655 17.723 1.00 91.06 187 LEU A N 1
ATOM 1540 C CA . LEU A 1 187 ? -4.910 -1.226 18.032 1.00 91.06 187 LEU A CA 1
ATOM 1541 C C . LEU A 1 187 ? -5.564 -2.094 19.123 1.00 91.06 187 LEU A C 1
ATOM 1543 O O . LEU A 1 187 ? -6.368 -1.567 19.890 1.00 91.06 187 LEU A O 1
ATOM 1547 N N . ALA A 1 188 ? -5.199 -3.380 19.240 1.00 88.81 188 ALA A N 1
ATOM 1548 C CA . ALA A 1 188 ? -5.718 -4.326 20.242 1.00 88.81 188 ALA A CA 1
ATOM 1549 C C . ALA A 1 188 ? -5.244 -4.069 21.676 1.00 88.81 188 ALA A C 1
ATOM 1551 O O . ALA A 1 188 ? -5.836 -4.602 22.616 1.00 88.81 188 ALA A O 1
ATOM 1552 N N . GLN A 1 189 ? -4.158 -3.318 21.863 1.00 83.38 189 GLN A N 1
ATOM 1553 C CA . GLN A 1 189 ? -3.537 -3.186 23.179 1.00 83.38 189 GLN A CA 1
ATOM 1554 C C . GLN A 1 189 ? -4.407 -2.357 24.129 1.00 83.38 189 GLN A C 1
ATOM 1556 O O . GLN A 1 189 ? -4.908 -1.292 23.790 1.00 83.38 189 GLN A O 1
ATOM 1561 N N . THR A 1 190 ? -4.582 -2.807 25.365 1.00 66.00 190 THR A N 1
ATOM 1562 C CA . THR A 1 190 ? -5.170 -1.957 26.409 1.00 66.00 190 THR A CA 1
ATOM 1563 C C . THR A 1 190 ? -4.129 -0.953 26.912 1.00 66.00 190 THR A C 1
ATOM 1565 O O . THR A 1 190 ? -2.943 -1.290 26.913 1.00 66.00 190 THR A O 1
ATOM 1568 N N . PRO A 1 191 ? -4.525 0.257 27.360 1.00 59.19 191 PRO A N 1
ATOM 1569 C CA . PRO A 1 191 ? -3.582 1.249 27.869 1.00 59.19 191 PRO A CA 1
ATOM 1570 C C . PRO A 1 191 ? -2.644 0.660 28.926 1.00 59.19 191 PRO A C 1
ATOM 1572 O O . PRO A 1 191 ? -3.134 -0.041 29.816 1.00 59.19 191 PRO A O 1
ATOM 1575 N N . PRO A 1 192 ? -1.330 0.950 28.877 1.00 57.41 192 PRO A N 1
ATOM 1576 C CA . PRO A 1 192 ? -0.415 0.552 29.938 1.00 57.41 192 PRO A CA 1
ATOM 1577 C C . PRO A 1 192 ? -0.928 1.063 31.292 1.00 57.41 192 PRO A C 1
ATOM 1579 O O . PRO A 1 192 ? -1.273 2.244 31.414 1.00 57.41 192 PRO A O 1
ATOM 1582 N N . GLU A 1 193 ? -0.965 0.199 32.313 1.00 53.41 193 GLU A N 1
ATOM 1583 C CA . GLU A 1 193 ? -1.430 0.535 33.674 1.00 53.41 193 GLU A CA 1
ATOM 1584 C C . GLU A 1 193 ? -0.713 1.763 34.272 1.00 53.41 193 GLU A C 1
ATOM 1586 O O . GLU A 1 193 ? -1.270 2.471 35.113 1.00 53.41 193 GLU A O 1
ATOM 1591 N N . GLU A 1 194 ? 0.492 2.079 33.791 1.00 54.91 194 GLU A N 1
ATOM 1592 C CA . GLU A 1 194 ? 1.266 3.262 34.182 1.00 54.91 194 GLU A CA 1
ATOM 1593 C C . GLU A 1 194 ? 0.513 4.583 33.929 1.00 54.91 194 GLU A C 1
ATOM 1595 O O . GLU A 1 194 ? 0.596 5.509 34.742 1.00 54.91 194 GLU A O 1
ATOM 1600 N N . ASN A 1 195 ? -0.305 4.664 32.872 1.00 50.78 195 ASN A N 1
ATOM 1601 C CA . ASN A 1 195 ? -1.131 5.845 32.592 1.00 50.78 195 ASN A CA 1
ATOM 1602 C C . ASN A 1 195 ? -2.320 5.973 33.559 1.00 50.78 195 ASN A C 1
ATOM 1604 O O . ASN A 1 195 ? -2.728 7.093 33.885 1.00 50.78 195 ASN A O 1
ATOM 1608 N N . LEU A 1 196 ? -2.844 4.847 34.061 1.00 52.66 196 LEU A N 1
ATOM 1609 C CA . LEU A 1 196 ? -3.913 4.816 35.068 1.00 52.66 196 LEU A CA 1
ATOM 1610 C C . LEU A 1 196 ? -3.387 5.252 36.441 1.00 52.66 196 LEU A C 1
ATOM 1612 O O . LEU A 1 196 ? -4.040 6.028 37.139 1.00 52.66 196 LEU A O 1
ATOM 1616 N N . GLN A 1 197 ? -2.173 4.833 36.807 1.00 53.31 197 GLN A N 1
ATOM 1617 C CA . GLN A 1 197 ? -1.542 5.252 38.062 1.00 53.31 197 GLN A CA 1
ATOM 1618 C C . GLN A 1 197 ? -1.171 6.740 38.047 1.00 53.31 197 GLN A C 1
ATOM 1620 O O . GLN A 1 197 ? -1.388 7.442 39.033 1.00 53.31 197 GLN A O 1
ATOM 1625 N N . GLN A 1 198 ? -0.683 7.277 36.924 1.00 53.38 198 GLN A N 1
ATOM 1626 C CA . GLN A 1 198 ? -0.379 8.709 36.823 1.00 53.38 198 GLN A CA 1
ATOM 1627 C C . GLN A 1 198 ? -1.634 9.595 36.865 1.00 53.38 198 GLN A C 1
ATOM 1629 O O . GLN A 1 198 ? -1.594 10.674 37.461 1.00 53.38 198 GLN A O 1
ATOM 1634 N N . THR A 1 199 ? -2.762 9.156 36.294 1.00 48.09 199 THR A N 1
ATOM 1635 C CA . THR A 1 199 ? -4.040 9.882 36.413 1.00 48.09 199 THR A CA 1
ATOM 1636 C C . THR A 1 199 ? -4.645 9.767 37.814 1.00 48.09 199 THR A C 1
ATOM 1638 O O . THR A 1 199 ? -5.129 10.774 38.336 1.00 48.09 199 THR A O 1
ATOM 1641 N N . ALA A 1 200 ? -4.545 8.610 38.475 1.00 49.84 200 ALA A N 1
ATOM 1642 C CA . ALA A 1 200 ? -4.966 8.437 39.869 1.00 49.84 200 ALA A CA 1
ATOM 1643 C C . ALA A 1 200 ? -4.154 9.328 40.830 1.00 49.84 200 ALA A C 1
ATOM 1645 O O . ALA A 1 200 ? -4.727 10.147 41.553 1.00 49.84 200 ALA A O 1
ATOM 1646 N N . ASN A 1 201 ? -2.822 9.297 40.725 1.00 52.62 201 ASN A N 1
ATOM 1647 C CA . ASN A 1 201 ? -1.914 10.086 41.565 1.00 52.62 201 ASN A CA 1
ATOM 1648 C C . ASN A 1 201 ? -2.092 11.604 41.370 1.00 52.62 201 ASN A C 1
ATOM 1650 O O . ASN A 1 201 ? -1.930 12.391 42.304 1.00 52.62 201 ASN A O 1
ATOM 1654 N N . LYS A 1 202 ? -2.462 12.051 40.161 1.00 53.34 202 LYS A N 1
ATOM 1655 C CA . LYS A 1 202 ? -2.746 13.469 39.868 1.00 53.34 202 LYS A CA 1
ATOM 1656 C C . LYS A 1 202 ? -4.109 13.925 40.406 1.00 53.34 202 LYS A C 1
ATOM 1658 O O . LYS A 1 202 ? -4.292 15.114 40.666 1.00 53.34 202 LYS A O 1
ATOM 1663 N N . THR A 1 203 ? -5.049 12.997 40.593 1.00 43.59 203 THR A N 1
ATOM 1664 C CA . THR A 1 203 ? -6.398 13.277 41.114 1.00 43.59 203 THR A CA 1
ATOM 1665 C C . THR A 1 203 ? -6.418 13.310 42.645 1.00 43.59 203 THR A C 1
ATOM 1667 O O . THR A 1 203 ? -7.125 14.137 43.223 1.00 43.59 203 THR A O 1
ATOM 1670 N N . GLU A 1 204 ? -5.588 12.500 43.306 1.00 51.53 204 GLU A N 1
ATOM 1671 C CA . GLU A 1 204 ? -5.390 12.548 44.764 1.00 51.53 204 GLU A CA 1
ATOM 1672 C C . GLU A 1 204 ? -4.656 13.820 45.202 1.00 51.53 204 GLU A C 1
ATOM 1674 O O . GLU A 1 204 ? -5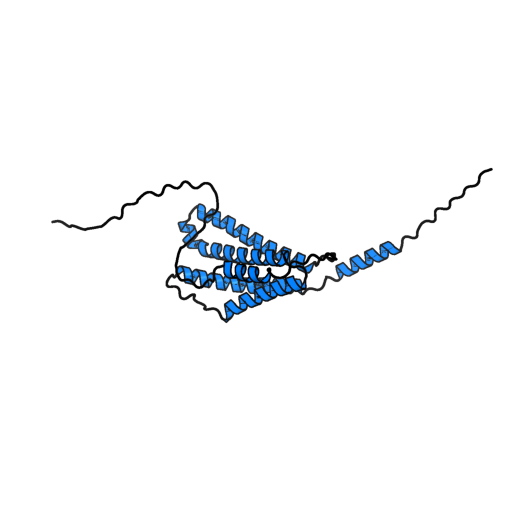.125 14.530 46.092 1.00 51.53 204 GLU A O 1
ATOM 1679 N N . LYS A 1 205 ? -3.598 14.222 44.483 1.00 50.12 205 LYS A N 1
ATOM 1680 C CA . LYS A 1 205 ? -2.826 15.437 44.803 1.00 50.12 205 LYS A CA 1
ATOM 1681 C C . LYS A 1 205 ? -3.629 16.743 44.688 1.00 50.12 205 LYS A C 1
ATOM 1683 O O . LYS A 1 205 ? -3.222 17.764 45.228 1.00 50.12 205 LYS A O 1
ATOM 1688 N N . LYS A 1 206 ? -4.772 16.724 43.989 1.00 45.84 206 LYS A N 1
ATOM 1689 C CA . LYS A 1 206 ? -5.681 17.875 43.838 1.00 45.84 206 LYS A CA 1
ATOM 1690 C C . LYS A 1 206 ? -6.786 17.922 44.905 1.00 45.84 206 LYS A C 1
ATOM 1692 O O . LYS A 1 206 ? -7.491 18.923 44.990 1.00 45.84 206 LYS A O 1
ATOM 1697 N N . ARG A 1 207 ? -6.967 16.854 45.695 1.00 47.03 207 ARG A N 1
ATOM 1698 C CA . ARG A 1 207 ? -7.953 16.784 46.790 1.00 47.03 207 ARG A CA 1
ATOM 1699 C C . ARG A 1 207 ? -7.367 17.128 48.165 1.00 47.03 207 ARG A C 1
ATOM 1701 O O . ARG A 1 207 ? -8.148 17.369 49.079 1.00 47.03 207 ARG A O 1
ATOM 1708 N N . GLU A 1 208 ? -6.042 17.191 48.305 1.00 44.66 208 GLU A N 1
ATOM 1709 C CA . GLU A 1 208 ? -5.370 17.454 49.590 1.00 44.66 208 GLU A CA 1
ATOM 1710 C C . GLU A 1 208 ? -5.068 18.930 49.906 1.00 44.66 208 GLU A C 1
ATOM 1712 O O . GLU A 1 208 ? -4.580 19.205 50.997 1.00 44.66 208 GLU A O 1
ATOM 1717 N N . GLU A 1 209 ? -5.373 19.903 49.037 1.00 44.34 209 GLU A N 1
ATOM 1718 C CA . GLU A 1 209 ? -5.230 21.327 49.398 1.00 44.34 209 GLU A CA 1
ATOM 1719 C C . GLU A 1 209 ? -6.525 21.871 50.042 1.00 44.34 209 GLU A C 1
ATOM 1721 O O . GLU A 1 209 ? -7.538 22.025 49.348 1.00 44.34 209 GLU A O 1
ATOM 1726 N N . PRO A 1 210 ? -6.545 22.188 51.356 1.00 44.03 210 PRO A N 1
ATOM 1727 C CA . PRO A 1 210 ? -7.708 22.780 52.008 1.00 44.03 210 PRO A CA 1
ATOM 1728 C C . PRO A 1 210 ? -7.764 24.289 51.706 1.00 44.03 210 PRO A C 1
ATOM 1730 O O . PRO A 1 210 ? -6.728 24.955 51.718 1.00 44.03 210 PRO A O 1
ATOM 1733 N N . PRO A 1 211 ? -8.951 24.891 51.499 1.00 47.28 211 PRO A N 1
ATOM 1734 C CA . PRO A 1 211 ? -9.046 26.319 51.221 1.00 47.28 211 PRO A CA 1
ATOM 1735 C C . PRO A 1 211 ? -8.727 27.143 52.479 1.00 47.28 211 PRO A C 1
ATOM 1737 O O . PRO A 1 211 ? -9.468 27.107 53.467 1.00 47.28 211 PRO A O 1
ATOM 1740 N N . GLU A 1 212 ? -7.644 27.924 52.431 1.00 49.50 212 GLU A N 1
ATOM 1741 C CA . GLU A 1 212 ? -7.303 28.913 53.456 1.00 49.50 212 GLU A CA 1
ATOM 1742 C C . GLU A 1 212 ? -8.458 29.909 53.654 1.00 49.50 212 GLU A C 1
ATOM 1744 O O . GLU A 1 212 ? -8.823 30.698 52.775 1.00 49.50 212 GLU A O 1
ATOM 1749 N N . ARG A 1 213 ? -9.052 29.884 54.851 1.00 46.72 213 ARG A N 1
ATOM 1750 C CA . ARG A 1 213 ? -10.082 30.836 55.270 1.00 46.72 213 ARG A CA 1
ATOM 1751 C C . ARG A 1 213 ? -9.447 32.210 55.483 1.00 46.72 213 ARG A C 1
ATOM 1753 O O . ARG A 1 213 ? -8.771 32.442 56.481 1.00 46.72 213 ARG A O 1
ATOM 1760 N N . LYS A 1 214 ? -9.727 33.159 54.587 1.00 49.50 214 LYS A N 1
ATOM 1761 C CA . LYS A 1 214 ? -9.410 34.581 54.794 1.00 49.50 214 LYS A CA 1
ATOM 1762 C C . LYS A 1 214 ? -10.336 35.168 55.864 1.00 49.50 214 LYS A C 1
ATOM 1764 O O . LYS A 1 214 ? -11.494 35.476 55.587 1.00 49.50 214 LYS A O 1
ATOM 1769 N N . ILE A 1 215 ? -9.825 35.337 57.081 1.00 45.69 215 ILE A N 1
ATOM 1770 C CA . ILE A 1 215 ? -10.501 36.075 58.155 1.00 45.69 215 ILE A CA 1
ATOM 1771 C C . ILE A 1 215 ? -10.395 37.573 57.835 1.00 45.69 215 ILE A C 1
ATOM 1773 O O . ILE A 1 215 ? -9.309 38.147 57.849 1.00 45.69 215 ILE A O 1
ATOM 1777 N N . LYS A 1 216 ? -11.526 38.216 57.523 1.00 55.00 216 LYS A N 1
ATOM 1778 C CA . LYS A 1 216 ? -11.644 39.680 57.504 1.00 55.00 216 LYS A CA 1
ATOM 1779 C C . LYS A 1 216 ? -12.039 40.143 58.903 1.00 55.00 216 LYS A C 1
ATOM 1781 O O . LYS A 1 216 ? -13.207 40.033 59.264 1.00 55.00 216 LYS A O 1
ATOM 1786 N N . THR A 1 217 ? -11.099 40.703 59.655 1.00 40.78 217 THR A N 1
ATOM 1787 C CA . THR A 1 217 ? -11.416 41.447 60.880 1.00 40.78 217 THR A CA 1
ATOM 1788 C C . THR A 1 217 ? -11.358 42.931 60.556 1.00 40.78 217 THR A C 1
ATOM 1790 O O . THR A 1 217 ? -10.285 43.512 60.422 1.00 40.78 217 THR A O 1
ATOM 1793 N N . GLY A 1 218 ? -12.526 43.538 60.370 1.00 41.94 218 GLY A N 1
ATOM 1794 C CA . GLY A 1 218 ? -12.682 44.983 60.442 1.00 41.94 218 GLY A CA 1
ATOM 1795 C C . GLY A 1 218 ? -13.207 45.342 61.821 1.00 41.94 218 GLY A C 1
ATOM 1796 O O . GLY A 1 218 ? -14.227 44.790 62.217 1.00 41.94 218 GLY A O 1
ATOM 1797 N N . ILE A 1 219 ? -12.557 46.274 62.518 1.00 47.16 219 ILE A N 1
ATOM 1798 C CA . ILE A 1 219 ? -13.201 47.084 63.556 1.00 47.16 219 ILE A CA 1
ATOM 1799 C C . ILE A 1 219 ? -12.716 48.527 63.403 1.00 47.16 219 ILE A C 1
ATOM 1801 O O . ILE A 1 219 ? -11.528 48.802 63.244 1.00 47.16 219 ILE A O 1
ATOM 1805 N N . ARG A 1 220 ? -13.701 49.425 63.383 1.00 43.06 220 ARG A N 1
ATOM 1806 C CA . ARG A 1 220 ? -13.622 50.879 63.288 1.00 43.06 220 ARG A CA 1
ATOM 1807 C C . ARG A 1 220 ? -14.099 51.416 64.645 1.00 43.06 220 ARG A C 1
ATOM 1809 O O . ARG A 1 220 ? -15.177 51.003 65.066 1.00 43.06 220 ARG A O 1
ATOM 1816 N N . ARG A 1 221 ? -13.361 52.402 65.170 1.00 49.56 221 ARG A N 1
ATOM 1817 C CA . ARG A 1 221 ? -13.570 53.205 66.396 1.00 49.56 221 ARG A CA 1
ATOM 1818 C C . ARG A 1 221 ? -13.193 52.547 67.714 1.00 49.56 221 ARG A C 1
ATOM 1820 O O . ARG A 1 221 ? -13.767 51.492 68.039 1.00 49.56 221 ARG A O 1
#

Secondary structure (DSSP, 8-state):
-----------------PPPS---------S---S--THHHHHHHHHHSSS----------S--HHHHHHHHHHHHHHHHHHHHHHHHHHHHHH-HHHHHHHHHHHHHHHHHHHHHHHHHHHHHHT-SSHHHHHHHHHHHHHHHHHHHHHS-SS---S-HHHHHHHHHHHHHHHHHHHHHHHHHHHHTPPPPHHHHHHHHHHHHTTTS-------------

pLDDT: mean 70.16, std 27.66, range [24.98, 98.19]

Sequence (221 aa):
MTDASFMVLPRLSRWRRSFPTGWFFFSMSARGYSSDHPWGISTRWQLSVSSTFSISGNSMEQGNWNVDEMLHWLDMKINREDRNIREQSKKMNENFLHFFEWNAESLYKSHFMSGCYKILRQAVDGAKGMDTVWNIVEDNIAYCENKLLNGQVDCNSSSRTTNVAHFLKLECMQQLVRDYREFANILAQTPPEENLQQTANKTEKKREEPPERKIKTGIRR

Radius of gyration: 29.25 Å; chains: 1; bounding box: 53×70×125 Å

Foldseek 3Di:
DDDDDDDDDDDDDDDDDDDDDDDDDDDDDDPDDDPPDLCVVVVVVVVVPPDDDDDDDDDPPDPLVLLVVLLVVLVVLLVVLVVVLVVLVVVCVVPVVVSVVPPVLVNLLSVSLNSVSVVLNVQSVPDPDLVSNLVSLVVLLVVLVCCLPVNDLAPPDPDPVNRVSSNSNNVSSVVSNVSSVVSNVSSPDDPDCVVVVVVVVVVVVVPPDDDDDDDDDDDDD